Protein AF-A0A7X9AD67-F1 (afdb_monomer)

Sequence (319 aa):
MKKIFVLIIALLTLFIATSCELFMQEPAAGKVYAIFMALDYQVKKGDGSHGDSQKALHGTINDAKTQLIAFEKVATRAGLTFSGYSFLQIGNDDGINIEIGSTTVNSYPTLENLQAAITALRTITTDNDLILFTFSGHAIGGGIALKESMATKPIHDLIEAETLLDLFSNLKGRKLIILDACETGLAIPHSQESSSTLLENSISKWYAKYFSQTSEHDRSIYVMSSSAGTDSYEAEFNGKSYGVFTQALLKGLGWDFSQDKLGSAPAPAIQNDRLTTDGLLRYIKEHQAYPYKRSLTNTNPIQHPMVTGGARDMVIFTF

Radius of gyration: 21.63 Å; Cα contacts (8 Å, |Δi|>4): 654; chains: 1; bounding box: 43×41×88 Å

Nearest PDB structures (foldseek):
  5jft-assembly1_B  TM=6.347E-01  e=3.332E-07  Danio rerio
  8imx-assembly1_K  TM=5.748E-01  e=5.076E-07  Homo sapiens
  4hqr-assembly1_A  TM=5.961E-01  e=2.575E-06  Homo sapiens
  8imy-assembly1_K  TM=5.371E-01  e=2.113E-05  Homo sapiens
  3i4a-assembly1_A  TM=2.626E-01  e=7.099E-02  Homo sapiens

Foldseek 3Di:
DVVVVVVVVVVVVVCVVVVVVVPPPDPDAAAEEEEQEFEQLAEDDPPPPPDQPDDGHFARVVLSVLVQQLVCVLCVVLVHHYHYAYQYHDYLDLADFDDQPNDTAGSHFEPVSVLSNLVSQQVVDAQNYEYEYEYAAEADCLFGWGCHDSDDDSDTDGHQPVNVVVSNQSHHYAYEYEYQYAQNQQSNDDFLFWDWCVVPVDPVSLVCSVPDPDHPDDLRYKYKYQANHFGWDWDDDPNGIHTLLSVQLSQQSQQDSVVSHRDPDHRVLDDPQFRWPVSSLVSSQVDGPAHQDDDPPDPTGHTHMTMTGGNDIDGPGGD

Solvent-accessible surface area (backbone atoms only — not comparable to full-atom values): 17199 Å² total; per-residue (Å²): 108,73,70,58,52,53,51,52,50,53,52,48,51,49,52,54,66,54,38,65,76,70,62,64,74,76,75,71,80,41,44,37,41,34,40,27,29,16,36,19,65,40,72,77,94,79,79,77,73,91,62,68,88,64,77,64,47,75,12,21,57,50,36,30,57,50,50,51,56,48,51,45,53,51,37,45,70,41,74,34,56,68,50,77,44,69,19,44,33,60,54,87,55,75,43,50,81,43,75,41,86,93,38,81,33,51,24,31,48,25,65,68,34,51,51,49,47,51,56,33,44,47,76,75,51,43,74,48,19,41,36,39,38,37,41,22,43,57,35,60,94,13,15,41,54,34,40,66,52,94,87,61,70,84,60,58,40,67,46,42,40,61,61,55,49,59,62,55,66,76,40,54,26,35,34,42,36,37,38,44,21,24,24,34,38,66,37,49,77,80,44,75,58,27,39,46,69,77,86,53,76,44,71,68,59,44,51,55,38,65,70,54,88,72,75,89,66,74,90,41,63,31,41,38,20,31,1,25,83,32,56,52,56,71,46,78,56,91,92,41,39,22,33,37,52,53,52,19,46,39,41,22,64,20,41,32,76,91,74,75,41,71,46,92,61,80,29,71,19,48,54,94,55,28,34,28,56,59,36,38,53,50,38,23,71,75,59,32,86,45,47,62,65,88,46,101,89,47,86,68,70,53,31,33,62,43,50,39,35,41,74,51,78,50,75,76,45,56,98

pLDDT: mean 81.98, std 16.43, range [41.0, 98.5]

Secondary structure (DSSP, 8-state):
-HHHHHHHHHHHHHHHHHHHHHTPPPPPP--EEEEEEEE-----TTSS-----S---SSHHHHHHHHHHHHHHHHHHTT--EEEEEEEE-TT----EEEETTEEEE-S-BHHHHHHHHHHHHHH--TTPEEEEEEES-EETTEEEEES-SSS-S-EEEE-HHHHHHHHHTSSSEEEEEEESTTHHHHS---TT---TTT---HHHHHHHHT-----S-TTEEEEES-SSS---EEEETTEEEEHHHHHHHHHTTEETTTTEE-SSPPTT-BTTEEEHHHHHHHHHHHSSS-SS-BTTB-S-----EE--TTS--EEEE-

Structure (mmCIF, N/CA/C/O backbone):
data_AF-A0A7X9AD67-F1
#
_entry.id   AF-A0A7X9AD67-F1
#
loop_
_atom_site.group_PDB
_atom_site.id
_atom_site.type_symbol
_atom_site.label_atom_id
_atom_site.label_alt_id
_atom_site.label_comp_id
_atom_site.label_asym_id
_atom_site.label_entity_id
_atom_site.label_seq_id
_atom_site.pdbx_PDB_ins_code
_atom_site.Cartn_x
_atom_site.Cartn_y
_atom_site.Cartn_z
_atom_site.occupancy
_atom_site.B_iso_or_equiv
_atom_site.auth_seq_id
_atom_site.auth_comp_id
_atom_site.auth_asym_id
_atom_site.auth_atom_id
_atom_site.pdbx_PDB_model_num
ATOM 1 N N . MET A 1 1 ? -16.821 -6.441 58.966 1.00 61.81 1 MET A N 1
ATOM 2 C CA . MET A 1 1 ? -17.841 -5.979 57.993 1.00 61.81 1 MET A CA 1
ATOM 3 C C . MET A 1 1 ? -17.565 -4.570 57.460 1.00 61.81 1 MET A C 1
ATOM 5 O O . MET A 1 1 ? -17.276 -4.472 56.279 1.00 61.81 1 MET A O 1
ATOM 9 N N . LYS A 1 2 ? -17.520 -3.501 58.279 1.00 67.94 2 LYS A N 1
ATOM 10 C CA . LYS A 1 2 ? -17.247 -2.120 57.796 1.00 67.94 2 LYS A CA 1
ATOM 11 C C . LYS A 1 2 ? -15.952 -1.954 56.975 1.00 67.94 2 LYS A C 1
ATOM 13 O O . LYS A 1 2 ? -15.980 -1.315 55.936 1.00 67.94 2 LYS A O 1
ATOM 18 N N . LYS A 1 3 ? -14.838 -2.573 57.390 1.00 73.00 3 LYS A N 1
ATOM 19 C CA . LYS A 1 3 ? -13.551 -2.495 56.662 1.00 73.00 3 LYS A CA 1
ATOM 20 C C . LYS A 1 3 ? -13.577 -3.187 55.289 1.00 73.00 3 LYS A C 1
ATOM 22 O O . LYS A 1 3 ? -12.976 -2.689 54.350 1.00 73.00 3 LYS A O 1
ATOM 27 N N . ILE A 1 4 ? -14.308 -4.298 55.176 1.00 84.56 4 ILE A N 1
ATOM 28 C CA . ILE A 1 4 ? -14.483 -5.035 53.911 1.00 84.56 4 ILE A CA 1
ATOM 29 C C . ILE A 1 4 ? -15.365 -4.224 52.959 1.00 84.56 4 ILE A C 1
ATOM 31 O O . ILE A 1 4 ? -15.059 -4.113 51.782 1.00 84.56 4 ILE A O 1
ATOM 35 N N . PHE A 1 5 ? -16.412 -3.588 53.485 1.00 85.88 5 PHE A N 1
ATOM 36 C CA . PHE A 1 5 ? -17.293 -2.726 52.701 1.00 85.88 5 PHE A CA 1
ATOM 37 C C . PHE A 1 5 ? -16.557 -1.502 52.130 1.00 85.88 5 PHE A C 1
ATOM 39 O O . PHE A 1 5 ? -16.717 -1.182 50.958 1.00 85.88 5 PHE A O 1
ATOM 46 N N . VAL A 1 6 ? -15.681 -0.870 52.921 1.00 87.00 6 VAL A N 1
ATOM 47 C CA . VAL A 1 6 ? -14.826 0.239 52.454 1.00 87.00 6 VAL A CA 1
ATOM 48 C C . VAL A 1 6 ? -13.835 -0.222 51.380 1.00 87.00 6 VAL A C 1
ATOM 50 O O . VAL A 1 6 ? -13.642 0.486 50.398 1.00 87.00 6 VAL A O 1
ATOM 53 N N . LEU A 1 7 ? -13.248 -1.415 51.527 1.00 89.25 7 LEU A N 1
ATOM 54 C CA . LEU A 1 7 ? -12.339 -1.983 50.526 1.00 89.25 7 LEU A CA 1
ATOM 55 C C . LEU A 1 7 ? -13.057 -2.271 49.199 1.00 89.25 7 LEU A C 1
ATOM 57 O O . LEU A 1 7 ? -12.529 -1.950 48.141 1.00 89.25 7 LEU A O 1
ATOM 61 N N . ILE A 1 8 ? -14.268 -2.834 49.258 1.00 90.94 8 ILE A N 1
ATOM 62 C CA . ILE A 1 8 ? -15.090 -3.103 48.070 1.00 90.94 8 ILE A CA 1
ATOM 63 C C . ILE A 1 8 ? -15.445 -1.795 47.365 1.00 90.94 8 ILE A C 1
ATOM 65 O O . ILE A 1 8 ? -15.303 -1.712 46.151 1.00 90.94 8 ILE A O 1
ATOM 69 N N . ILE A 1 9 ? -15.843 -0.762 48.113 1.00 89.06 9 ILE A N 1
ATOM 70 C CA . ILE A 1 9 ? -16.144 0.555 47.540 1.00 89.06 9 ILE A CA 1
ATOM 71 C C . ILE A 1 9 ? -14.902 1.159 46.882 1.00 89.06 9 ILE A C 1
ATOM 73 O O . ILE A 1 9 ? -15.018 1.640 45.764 1.00 89.06 9 ILE A O 1
ATOM 77 N N . ALA A 1 10 ? -13.730 1.087 47.524 1.00 89.19 10 ALA A N 1
ATOM 78 C CA . ALA A 1 10 ? -12.475 1.601 46.971 1.00 89.19 10 ALA A CA 1
ATOM 79 C C . ALA A 1 10 ? -12.042 0.870 45.687 1.00 89.19 10 ALA A C 1
ATOM 81 O O . ALA A 1 10 ? -11.560 1.500 44.750 1.00 89.19 10 ALA A O 1
ATOM 82 N N . LEU A 1 11 ? -12.239 -0.450 45.623 1.00 88.06 11 LEU A N 1
ATOM 83 C CA . LEU A 1 11 ? -12.015 -1.240 44.410 1.00 88.06 11 LEU A CA 1
ATOM 84 C C . LEU A 1 11 ? -13.004 -0.865 43.306 1.00 88.06 11 LEU A C 1
ATOM 86 O O . LEU A 1 11 ? -12.597 -0.729 42.157 1.00 88.06 11 LEU A O 1
ATOM 90 N N . LEU A 1 12 ? -14.279 -0.657 43.645 1.00 83.62 12 LEU A N 1
ATOM 91 C CA . LEU A 1 12 ? -15.302 -0.268 42.676 1.00 83.62 12 LEU A CA 1
ATOM 92 C C . LEU A 1 12 ? -15.025 1.122 42.097 1.00 83.62 12 LEU A C 1
ATOM 94 O O . LEU A 1 12 ? -15.115 1.299 40.889 1.00 83.62 12 LEU A O 1
ATOM 98 N N . THR A 1 13 ? -14.652 2.102 42.926 1.00 79.56 13 THR A N 1
ATOM 99 C CA . THR A 1 13 ? -14.269 3.435 42.441 1.00 79.56 13 THR A CA 1
ATOM 100 C C . THR A 1 13 ? -12.979 3.407 41.643 1.00 79.56 13 THR A C 1
ATOM 102 O O . THR A 1 13 ? -12.894 4.143 40.669 1.00 79.56 13 THR A O 1
ATOM 105 N N . LEU A 1 14 ? -12.008 2.554 41.987 1.00 80.69 14 LEU A N 1
ATOM 106 C CA . LEU A 1 14 ? -10.815 2.360 41.162 1.00 80.69 14 LEU A CA 1
ATOM 107 C C . LEU A 1 14 ? -11.185 1.783 39.788 1.00 80.69 14 LEU A C 1
ATOM 109 O O . LEU A 1 14 ? -10.734 2.316 38.784 1.00 80.69 14 LEU A O 1
ATOM 113 N N . PHE A 1 15 ? -12.053 0.767 39.738 1.00 76.00 15 PHE A N 1
ATOM 114 C CA . PHE A 1 15 ? -12.561 0.195 38.486 1.00 76.00 15 PHE A CA 1
ATOM 115 C C . PHE A 1 15 ? -13.361 1.205 37.661 1.00 76.00 15 PHE A C 1
ATOM 117 O O . PHE A 1 15 ? -13.209 1.255 36.448 1.00 76.00 15 PHE A O 1
ATOM 124 N N . ILE A 1 16 ? -14.194 2.031 38.298 1.00 70.75 16 ILE A N 1
ATOM 125 C CA . ILE A 1 16 ? -14.971 3.065 37.604 1.00 70.75 16 ILE A CA 1
ATOM 126 C C . ILE A 1 16 ? -14.048 4.193 37.113 1.00 70.75 16 ILE A C 1
ATOM 128 O O . ILE A 1 16 ? -14.192 4.659 35.987 1.00 70.75 16 ILE A O 1
ATOM 132 N N . ALA A 1 17 ? -13.054 4.601 37.903 1.00 66.88 17 ALA A N 1
ATOM 133 C CA . ALA A 1 17 ? -12.110 5.645 37.513 1.00 66.88 17 ALA A CA 1
ATOM 134 C C . ALA A 1 17 ? -11.163 5.195 36.387 1.00 66.88 17 ALA A C 1
ATOM 136 O O . ALA A 1 17 ? -10.847 5.998 35.515 1.00 66.88 17 ALA A O 1
ATOM 137 N N . THR A 1 18 ? -10.758 3.919 36.351 1.00 62.75 18 THR A N 1
ATOM 138 C CA . THR A 1 18 ? -10.006 3.347 35.219 1.00 62.75 18 THR A CA 1
ATOM 139 C C . THR A 1 18 ? -10.902 3.004 34.028 1.00 62.75 18 THR A C 1
ATOM 141 O O . THR A 1 18 ? -10.410 2.913 32.906 1.00 62.75 18 THR A O 1
ATOM 144 N N . SER A 1 19 ? -12.216 2.860 34.230 1.00 56.62 19 SER A N 1
ATOM 145 C CA . SER A 1 19 ? -13.155 2.551 33.146 1.00 56.62 19 SER A CA 1
ATOM 146 C C . SER A 1 19 ? -13.377 3.707 32.166 1.00 56.62 19 SER A C 1
ATOM 148 O O . SER A 1 19 ? -13.616 3.453 30.990 1.00 56.62 19 SER A O 1
ATOM 150 N N . CYS A 1 20 ? -13.236 4.968 32.592 1.00 48.09 20 CYS A N 1
ATOM 151 C CA . CYS A 1 20 ? -13.441 6.120 31.704 1.00 48.09 20 CYS A CA 1
ATOM 152 C C . CYS A 1 20 ? -12.393 6.228 30.580 1.00 48.09 20 CYS A C 1
ATOM 154 O O . CYS A 1 20 ? -12.728 6.705 29.501 1.00 48.09 20 CYS A O 1
ATOM 156 N N . GLU A 1 21 ? -11.161 5.749 30.784 1.00 48.56 21 GLU A N 1
ATOM 157 C CA . GLU A 1 21 ? -10.175 5.616 29.693 1.00 48.56 21 GLU A CA 1
ATOM 158 C C . GLU A 1 21 ? -10.341 4.313 28.894 1.00 48.56 21 GLU A C 1
ATOM 160 O O . GLU A 1 21 ? -9.862 4.207 27.767 1.00 48.56 21 GLU A O 1
ATOM 165 N N . LEU A 1 22 ? -11.050 3.325 29.453 1.00 49.12 22 LEU A N 1
ATOM 166 C CA . LEU A 1 22 ? -11.274 2.014 28.838 1.00 49.12 22 LEU A CA 1
ATOM 167 C C . LEU A 1 22 ? -12.460 1.987 27.859 1.00 49.12 22 LEU A C 1
ATOM 169 O O . LEU A 1 22 ? -12.548 1.073 27.043 1.00 49.12 22 LEU A O 1
ATOM 173 N N . PHE A 1 23 ? -13.357 2.973 27.935 1.00 46.75 23 PHE A N 1
ATOM 174 C CA . PHE A 1 23 ? -14.549 3.096 27.090 1.00 46.75 23 PHE A CA 1
ATOM 175 C C . PHE A 1 23 ? -14.523 4.359 26.222 1.00 46.75 23 PHE A C 1
ATOM 177 O O . PHE A 1 23 ? -15.558 4.997 26.020 1.00 46.75 23 PHE A O 1
ATOM 184 N N . MET A 1 24 ? -13.357 4.740 25.687 1.00 50.00 24 MET A N 1
ATOM 185 C CA . MET A 1 24 ? -13.370 5.671 24.559 1.00 50.00 24 MET A CA 1
ATOM 186 C C . MET A 1 24 ? -14.115 5.002 23.406 1.00 50.00 24 MET A C 1
ATOM 188 O O . MET A 1 24 ? -13.715 3.943 22.922 1.00 50.00 24 MET A O 1
ATOM 192 N N . GLN A 1 25 ? -15.236 5.606 23.017 1.00 45.97 25 GLN A N 1
ATOM 193 C CA . GLN A 1 25 ? -16.012 5.176 21.867 1.00 45.97 25 GLN A CA 1
ATOM 194 C C . GLN A 1 25 ? -15.084 5.182 20.651 1.00 45.97 25 GLN A C 1
ATOM 196 O O . GLN A 1 25 ? -14.406 6.183 20.405 1.00 45.97 25 GLN A O 1
ATOM 201 N N . GLU A 1 26 ? -15.008 4.056 19.935 1.00 57.03 26 GLU A N 1
ATOM 202 C CA . GLU A 1 26 ? -14.202 4.001 18.719 1.00 57.03 26 GLU A CA 1
ATOM 203 C C . GLU A 1 26 ? -14.673 5.116 17.775 1.00 57.03 26 GLU A C 1
ATOM 205 O O . GLU A 1 26 ? -15.884 5.253 17.556 1.00 57.03 26 GLU A O 1
ATOM 210 N N . PRO A 1 27 ? -13.758 5.955 17.259 1.00 58.94 27 PRO A N 1
ATOM 211 C CA . PRO A 1 27 ? -14.138 6.990 16.314 1.00 58.94 27 PRO A CA 1
ATOM 212 C C . PRO A 1 27 ? -14.839 6.344 15.117 1.00 58.94 27 PRO A C 1
ATOM 214 O O . PRO A 1 27 ? -14.423 5.288 14.638 1.00 58.94 27 PRO A O 1
ATOM 217 N N . ALA A 1 28 ? -15.921 6.970 14.651 1.00 66.12 28 ALA A N 1
ATOM 218 C CA . ALA A 1 28 ? -16.691 6.461 13.525 1.00 66.12 28 ALA A CA 1
ATOM 219 C C . ALA A 1 28 ? -15.780 6.306 12.300 1.00 66.12 28 ALA A C 1
ATOM 221 O O . ALA A 1 28 ? -15.125 7.266 11.890 1.00 66.12 28 ALA A O 1
ATOM 222 N N . ALA A 1 29 ? -15.739 5.105 11.723 1.00 79.88 29 ALA A N 1
ATOM 223 C CA . ALA A 1 29 ? -14.925 4.839 10.549 1.00 79.88 29 ALA A CA 1
ATOM 224 C C . ALA A 1 29 ? -15.456 5.636 9.346 1.00 79.88 29 ALA A C 1
ATOM 226 O O . ALA A 1 29 ? -16.632 5.537 8.990 1.00 79.88 29 ALA A O 1
ATOM 227 N N . GLY A 1 30 ? -14.589 6.456 8.749 1.00 91.31 30 GLY A N 1
ATOM 228 C CA . GLY A 1 30 ? -14.874 7.180 7.516 1.00 91.31 30 GLY A CA 1
ATOM 229 C C . GLY A 1 30 ? -14.771 6.289 6.275 1.00 91.31 30 GLY A C 1
ATOM 230 O O . GLY A 1 30 ? -14.933 5.070 6.319 1.00 91.31 30 GLY A O 1
ATOM 231 N N . LYS A 1 31 ? -14.496 6.911 5.133 1.00 96.81 31 LYS A N 1
ATOM 232 C CA . LYS A 1 31 ? -14.240 6.236 3.858 1.00 96.81 31 LYS A CA 1
ATOM 233 C C . LYS A 1 31 ? -12.774 5.828 3.747 1.00 96.81 31 LYS A C 1
ATOM 235 O O . LYS A 1 31 ? -11.906 6.353 4.441 1.00 96.81 31 LYS A O 1
ATOM 240 N N . VAL A 1 32 ? -12.500 4.919 2.821 1.00 97.94 32 VAL A N 1
ATOM 241 C CA . VAL A 1 32 ? -11.142 4.536 2.438 1.00 97.94 32 VAL A CA 1
ATOM 242 C C . VAL A 1 32 ? -10.826 5.133 1.074 1.00 97.94 32 VAL A C 1
ATOM 244 O O . VAL A 1 32 ? -11.560 4.905 0.111 1.00 97.94 32 VAL A O 1
ATOM 247 N N . TYR A 1 33 ? -9.722 5.862 0.981 1.00 98.38 33 TYR A N 1
ATOM 248 C CA . TYR A 1 33 ? -9.151 6.331 -0.278 1.00 98.38 33 TYR A CA 1
ATOM 249 C C . TYR A 1 33 ? -7.778 5.705 -0.449 1.00 98.38 33 TYR A C 1
ATOM 251 O O . TYR A 1 33 ? -6.995 5.698 0.496 1.00 98.38 33 TYR A O 1
ATOM 259 N N . ALA A 1 34 ? -7.478 5.171 -1.626 1.00 98.31 34 ALA A N 1
ATOM 260 C CA . ALA A 1 34 ? -6.253 4.420 -1.830 1.00 98.31 34 ALA A CA 1
ATOM 261 C C . ALA A 1 34 ? -5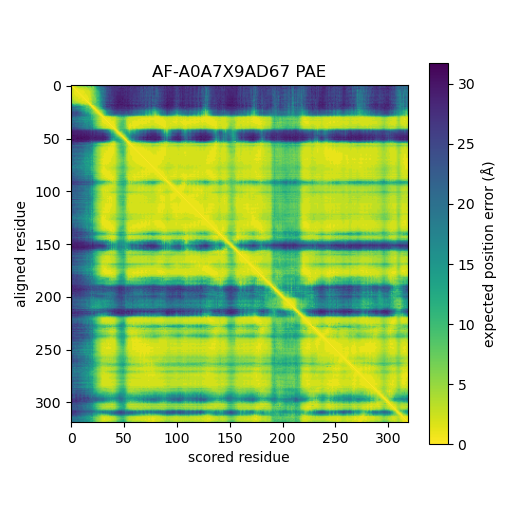.565 4.769 -3.151 1.00 98.31 34 ALA A C 1
ATOM 263 O O . ALA A 1 34 ? -6.216 4.822 -4.189 1.00 98.31 34 ALA A O 1
ATOM 264 N N . ILE A 1 35 ? -4.249 4.962 -3.120 1.00 98.50 35 ILE A N 1
ATOM 265 C CA . ILE A 1 35 ? -3.395 5.103 -4.303 1.00 98.50 35 ILE A CA 1
ATOM 266 C C . ILE A 1 35 ? -2.459 3.892 -4.346 1.00 98.50 35 ILE A C 1
ATOM 268 O O . ILE A 1 35 ? -1.680 3.684 -3.421 1.00 98.50 35 ILE A O 1
ATOM 272 N N . PHE A 1 36 ? -2.530 3.104 -5.416 1.00 98.44 36 PHE A N 1
ATOM 273 C CA . PHE A 1 36 ? -1.652 1.957 -5.659 1.00 98.44 36 PHE A CA 1
ATOM 274 C C . PHE A 1 36 ? -0.705 2.299 -6.798 1.00 98.44 36 PHE A C 1
ATOM 276 O O . PHE A 1 36 ? -1.124 2.349 -7.957 1.00 98.44 36 PHE A O 1
ATOM 283 N N . MET A 1 37 ? 0.554 2.555 -6.468 1.00 97.25 37 MET A N 1
ATOM 284 C CA . MET A 1 37 ? 1.580 2.973 -7.410 1.00 97.25 37 MET A CA 1
ATOM 285 C C . MET A 1 37 ? 2.548 1.829 -7.706 1.00 97.25 37 MET A C 1
ATOM 287 O O . MET A 1 37 ? 3.079 1.207 -6.787 1.00 97.25 37 MET A O 1
ATOM 291 N N . ALA A 1 38 ? 2.803 1.554 -8.984 1.00 95.75 38 ALA A N 1
ATOM 292 C CA . ALA A 1 38 ? 3.794 0.559 -9.378 1.00 95.75 38 ALA A CA 1
ATOM 293 C C . ALA A 1 38 ? 4.432 0.852 -10.735 1.00 95.75 38 ALA A C 1
ATOM 295 O O . ALA A 1 38 ? 3.792 1.383 -11.644 1.00 95.75 38 ALA A O 1
ATOM 296 N N . LEU A 1 39 ? 5.697 0.463 -10.866 1.00 92.88 39 LEU A N 1
ATOM 297 C CA . LEU A 1 39 ? 6.499 0.657 -12.070 1.00 92.88 39 LEU A CA 1
ATOM 298 C C . LEU A 1 39 ? 7.175 -0.662 -12.455 1.00 92.88 39 LEU A C 1
ATOM 300 O O . LEU A 1 39 ? 7.772 -1.320 -11.602 1.00 92.88 39 LEU A O 1
ATOM 304 N N . ASP A 1 40 ? 7.080 -1.067 -13.724 1.00 90.56 40 ASP A N 1
ATOM 305 C CA . ASP A 1 40 ? 7.787 -2.248 -14.249 1.00 90.56 40 ASP A CA 1
ATOM 306 C C . ASP A 1 40 ? 9.164 -1.915 -14.843 1.00 90.56 40 ASP A C 1
ATOM 308 O O . ASP A 1 40 ? 9.963 -2.816 -15.103 1.00 90.56 40 ASP A O 1
ATOM 312 N N . TYR A 1 41 ? 9.456 -0.626 -15.040 1.00 85.69 41 TYR A N 1
ATOM 313 C CA . TYR A 1 41 ? 10.706 -0.107 -15.595 1.00 85.69 41 TYR A CA 1
ATOM 314 C C . TYR A 1 41 ? 11.057 -0.692 -16.975 1.00 85.69 41 TYR A C 1
ATOM 316 O O . TYR A 1 41 ? 12.218 -0.708 -17.372 1.00 85.69 41 TYR A O 1
ATOM 324 N N . GLN A 1 42 ? 10.075 -1.188 -17.733 1.00 81.44 42 GLN A N 1
ATOM 325 C CA . GLN A 1 42 ? 10.316 -1.731 -19.068 1.00 81.44 42 GLN A CA 1
ATOM 326 C C . GLN A 1 42 ? 10.407 -0.610 -20.111 1.00 81.44 42 GLN A C 1
ATOM 328 O O . GLN A 1 42 ? 9.411 0.029 -20.443 1.00 81.44 42 GLN A O 1
ATOM 333 N N . VAL A 1 43 ? 11.590 -0.418 -20.702 1.00 66.75 43 VAL A N 1
ATOM 334 C CA . VAL A 1 43 ? 11.806 0.506 -21.832 1.00 66.75 43 VAL A CA 1
ATOM 335 C C . VAL A 1 43 ? 11.852 -0.260 -23.169 1.00 66.75 43 VAL A C 1
ATOM 337 O O . VAL A 1 43 ? 12.217 -1.439 -23.230 1.00 66.75 43 VAL A O 1
ATOM 340 N N . LYS A 1 44 ? 11.459 0.383 -24.282 1.00 53.34 44 LYS A N 1
ATOM 341 C CA . LYS A 1 44 ? 11.566 -0.187 -25.644 1.00 53.34 44 LYS A CA 1
ATOM 342 C C . LYS A 1 44 ? 13.002 -0.628 -25.967 1.00 53.34 44 LYS A C 1
ATOM 344 O O . LYS A 1 44 ? 13.918 0.186 -26.011 1.00 53.34 44 LYS A O 1
ATOM 349 N N . LYS A 1 45 ? 13.178 -1.891 -26.379 1.00 47.09 45 LYS A N 1
ATOM 350 C CA . LYS A 1 45 ? 14.366 -2.301 -27.151 1.00 47.09 45 LYS A CA 1
ATOM 351 C C . LYS A 1 45 ? 14.405 -1.506 -28.463 1.00 47.09 45 LYS A C 1
ATOM 353 O O . LYS A 1 45 ? 13.576 -1.748 -29.336 1.00 47.09 45 LYS A O 1
ATOM 358 N N . GLY A 1 46 ? 15.371 -0.597 -28.613 1.00 48.44 46 GLY A N 1
ATOM 359 C CA . GLY A 1 46 ? 15.675 0.063 -29.892 1.00 48.44 46 GLY A CA 1
ATOM 360 C C . GLY A 1 46 ? 15.608 1.592 -29.918 1.00 48.44 46 GLY A C 1
ATOM 361 O O . GLY A 1 46 ? 15.754 2.160 -30.994 1.00 48.44 46 GLY A O 1
ATOM 362 N N . ASP A 1 47 ? 15.434 2.272 -28.785 1.00 48.62 47 ASP A N 1
ATOM 363 C CA . ASP A 1 47 ? 15.481 3.744 -28.714 1.00 48.62 47 ASP A CA 1
ATOM 364 C C . ASP A 1 47 ? 16.917 4.319 -28.633 1.00 48.62 47 ASP A C 1
ATOM 366 O O . ASP A 1 47 ? 17.105 5.526 -28.506 1.00 48.62 47 ASP A O 1
ATOM 370 N N . GLY A 1 48 ? 17.945 3.466 -28.723 1.00 45.22 48 GLY A N 1
ATOM 371 C CA . GLY A 1 48 ? 19.349 3.873 -28.607 1.00 45.22 48 GLY A CA 1
ATOM 372 C C . 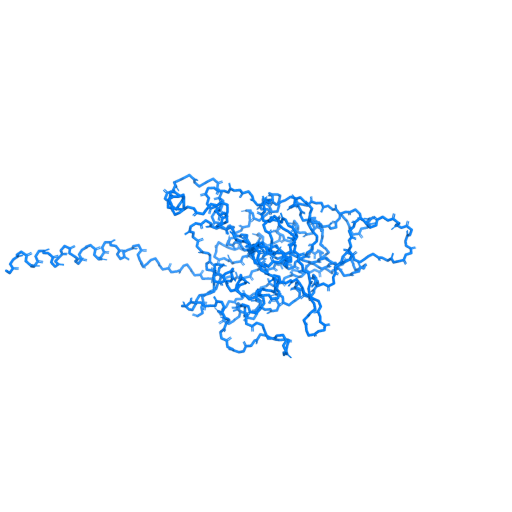GLY A 1 48 ? 19.760 4.296 -27.191 1.00 45.22 48 GLY A C 1
ATOM 373 O O . GLY A 1 48 ? 20.916 4.672 -26.987 1.00 45.22 48 GLY A O 1
ATOM 374 N N . SER A 1 49 ? 18.864 4.189 -26.205 1.00 46.22 49 SER A N 1
ATOM 375 C CA . SER A 1 49 ? 19.141 4.414 -24.789 1.00 46.22 49 SER A CA 1
ATOM 376 C C . SER A 1 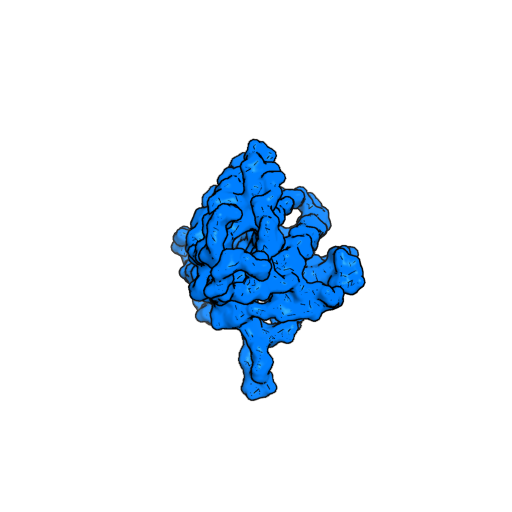49 ? 19.862 3.192 -24.219 1.00 46.22 49 SER A C 1
ATOM 378 O O . SER A 1 49 ? 19.309 2.376 -23.488 1.00 46.22 49 SER A O 1
ATOM 380 N N . HIS A 1 50 ? 21.139 3.030 -24.567 1.00 41.00 50 HIS A N 1
ATOM 381 C CA . HIS A 1 50 ? 22.046 2.105 -23.884 1.00 41.00 50 HIS A CA 1
ATOM 382 C C . HIS A 1 50 ? 22.410 2.641 -22.493 1.00 41.00 50 HIS A C 1
ATOM 384 O O . HIS A 1 50 ? 23.547 3.037 -22.245 1.00 41.00 50 HIS A O 1
ATOM 390 N N . GLY A 1 51 ? 21.430 2.675 -21.591 1.00 42.94 51 GLY A N 1
ATOM 391 C CA . GLY A 1 51 ? 21.625 3.178 -20.239 1.00 42.94 51 GLY A CA 1
ATOM 392 C C . GLY A 1 51 ? 20.407 3.046 -19.332 1.00 42.94 51 GLY A C 1
ATOM 393 O O . GLY A 1 51 ? 20.116 3.993 -18.615 1.00 42.94 51 GLY A O 1
ATOM 394 N N . ASP A 1 52 ? 19.703 1.910 -19.343 1.00 46.00 52 ASP A N 1
ATOM 395 C CA . ASP A 1 52 ? 18.870 1.557 -18.186 1.00 46.00 52 ASP A CA 1
ATOM 396 C C . ASP A 1 52 ? 19.818 1.151 -17.055 1.00 46.00 52 ASP A C 1
ATOM 398 O O . ASP A 1 52 ? 20.420 0.075 -17.072 1.00 46.00 52 ASP A O 1
ATOM 402 N N . SER A 1 53 ? 20.018 2.040 -16.085 1.00 52.19 53 SER A N 1
ATOM 403 C CA . SER A 1 53 ? 20.742 1.705 -14.857 1.00 52.19 53 SER A CA 1
ATOM 404 C C . SER A 1 53 ? 19.904 0.826 -13.918 1.00 52.19 53 SER A C 1
ATOM 406 O O . SER A 1 53 ? 20.464 0.211 -13.010 1.00 52.19 53 SER A O 1
ATOM 408 N N . GLN A 1 54 ? 18.589 0.713 -14.150 1.00 62.69 54 GLN A N 1
ATOM 409 C CA . GLN A 1 54 ? 17.664 -0.097 -13.356 1.00 62.69 54 GLN A CA 1
ATOM 410 C C . GLN A 1 54 ? 17.100 -1.267 -14.174 1.00 62.69 54 GLN A C 1
ATOM 412 O O . GLN A 1 54 ? 16.761 -1.133 -15.345 1.00 62.69 54 GLN A O 1
ATOM 417 N N . LYS A 1 55 ? 17.034 -2.452 -13.559 1.00 76.88 55 LYS A N 1
ATOM 418 C CA . LYS A 1 55 ? 16.511 -3.668 -14.203 1.00 76.88 55 LYS A CA 1
ATOM 419 C C . LYS A 1 55 ? 14.986 -3.615 -14.264 1.00 76.88 55 LYS A C 1
ATOM 421 O O . LYS A 1 55 ? 14.370 -3.197 -13.295 1.00 76.88 55 LYS A O 1
ATOM 426 N N . ALA A 1 56 ? 14.377 -4.120 -15.333 1.00 85.44 56 ALA A N 1
ATOM 427 C CA . ALA A 1 56 ? 12.929 -4.317 -15.357 1.00 85.44 56 ALA A CA 1
ATOM 428 C C . ALA A 1 56 ? 12.462 -5.182 -14.169 1.00 85.44 56 ALA A C 1
ATOM 430 O O . ALA A 1 56 ? 13.149 -6.130 -13.779 1.00 85.44 56 ALA A O 1
ATOM 431 N N . LEU A 1 57 ? 11.294 -4.848 -13.629 1.00 88.75 57 LEU A N 1
ATOM 432 C CA . LEU A 1 57 ? 10.606 -5.599 -12.585 1.00 88.75 57 LEU A CA 1
ATOM 433 C C . LEU A 1 57 ? 9.369 -6.271 -13.174 1.00 88.75 57 LEU A C 1
ATOM 435 O O . LEU A 1 57 ? 8.722 -5.743 -14.081 1.00 88.75 57 LEU A O 1
ATOM 439 N N . HIS A 1 58 ? 9.054 -7.468 -12.692 1.00 89.94 58 HIS A N 1
ATOM 440 C CA . HIS A 1 58 ? 8.002 -8.293 -13.287 1.00 89.94 58 HIS A CA 1
ATOM 441 C C . HIS A 1 58 ? 6.806 -8.492 -12.353 1.00 89.94 58 HIS A C 1
ATOM 443 O O . HIS A 1 58 ? 5.735 -8.887 -12.820 1.00 89.94 58 HIS A O 1
ATOM 449 N N . GLY A 1 59 ? 6.975 -8.245 -11.052 1.00 93.12 59 GLY A N 1
ATOM 450 C CA . GLY A 1 59 ? 5.952 -8.435 -10.028 1.00 93.12 59 GLY A CA 1
ATOM 451 C C . GLY A 1 59 ? 5.208 -7.166 -9.626 1.00 93.12 59 GLY A C 1
ATOM 452 O O . GLY A 1 59 ? 4.024 -7.245 -9.304 1.00 93.12 59 GLY A O 1
ATOM 453 N N . THR A 1 60 ? 5.836 -5.997 -9.738 1.00 95.00 60 THR A N 1
ATOM 454 C CA . THR A 1 60 ? 5.298 -4.715 -9.239 1.00 95.00 60 THR A CA 1
ATOM 455 C C . THR A 1 60 ? 3.879 -4.386 -9.716 1.00 95.00 60 THR A C 1
ATOM 457 O O . THR A 1 60 ? 3.016 -3.974 -8.939 1.00 95.00 60 THR A O 1
ATOM 460 N N . ILE A 1 61 ? 3.582 -4.612 -10.996 1.00 95.88 61 ILE A N 1
ATOM 461 C CA . ILE A 1 61 ? 2.252 -4.342 -11.561 1.00 95.88 61 ILE A CA 1
ATOM 462 C C . ILE A 1 61 ? 1.206 -5.320 -11.018 1.00 95.88 61 ILE A C 1
ATOM 464 O O . ILE A 1 61 ? 0.060 -4.930 -10.772 1.00 95.88 61 ILE A O 1
ATOM 468 N N . ASN A 1 62 ? 1.584 -6.585 -10.814 1.00 96.56 62 ASN A N 1
ATOM 469 C CA . ASN A 1 62 ? 0.699 -7.572 -10.201 1.00 96.56 62 ASN A CA 1
ATOM 470 C C . ASN A 1 62 ? 0.458 -7.245 -8.728 1.00 96.56 62 ASN A C 1
ATOM 472 O O . ASN A 1 62 ? -0.681 -7.383 -8.274 1.00 96.56 62 ASN A O 1
ATOM 476 N N . ASP A 1 63 ? 1.482 -6.770 -8.015 1.00 97.62 63 ASP A N 1
ATOM 477 C CA . ASP A 1 63 ? 1.377 -6.305 -6.633 1.00 97.62 63 ASP A CA 1
ATOM 478 C C . ASP A 1 63 ? 0.299 -5.226 -6.517 1.00 97.62 63 ASP A C 1
ATOM 480 O O . ASP A 1 63 ? -0.708 -5.441 -5.845 1.00 97.62 63 ASP A O 1
ATOM 484 N N . ALA A 1 64 ? 0.443 -4.107 -7.236 1.00 97.75 64 ALA A N 1
ATOM 485 C CA . ALA A 1 64 ? -0.492 -2.984 -7.150 1.00 97.75 64 ALA A CA 1
ATOM 486 C C . ALA A 1 64 ? -1.929 -3.371 -7.534 1.00 97.75 64 ALA A C 1
ATOM 488 O O . ALA A 1 64 ? -2.874 -3.048 -6.812 1.00 97.75 64 ALA A O 1
ATOM 489 N N . LYS A 1 65 ? -2.111 -4.110 -8.639 1.00 97.31 65 LYS A N 1
ATOM 490 C CA . LYS A 1 65 ? -3.445 -4.552 -9.084 1.00 97.31 65 LYS A CA 1
ATOM 491 C C . LYS A 1 65 ? -4.112 -5.472 -8.066 1.00 97.31 65 LYS A C 1
ATOM 493 O O . LYS A 1 65 ? -5.298 -5.321 -7.778 1.00 97.31 65 LYS A O 1
ATOM 498 N N . THR A 1 66 ? -3.360 -6.422 -7.518 1.00 97.88 66 THR A N 1
ATOM 499 C CA . THR A 1 66 ? -3.913 -7.415 -6.589 1.00 97.88 66 THR A CA 1
ATOM 500 C C . THR A 1 66 ? -4.160 -6.800 -5.215 1.00 97.88 66 THR A C 1
ATOM 502 O O . THR A 1 66 ? -5.197 -7.067 -4.610 1.00 97.88 66 THR A O 1
ATOM 505 N N . GLN A 1 67 ? -3.264 -5.928 -4.742 1.00 98.19 67 GLN A N 1
ATOM 506 C CA . GLN A 1 67 ? -3.460 -5.171 -3.507 1.00 98.19 67 GLN A CA 1
ATOM 507 C C . GLN A 1 67 ? -4.713 -4.291 -3.591 1.00 98.19 67 GLN A C 1
ATOM 509 O O . GLN A 1 67 ? -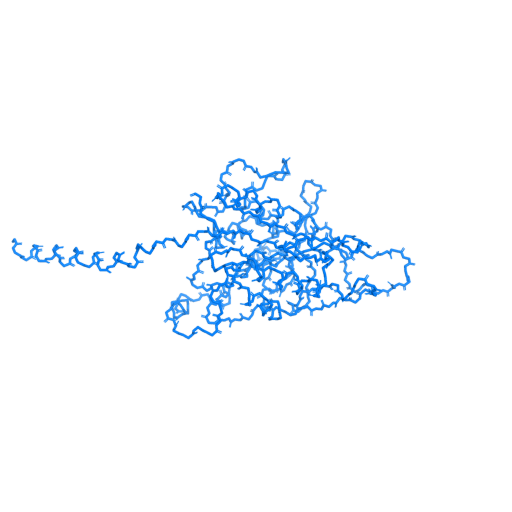5.504 -4.315 -2.651 1.00 98.19 67 GLN A O 1
ATOM 514 N N . LEU A 1 68 ? -4.948 -3.589 -4.709 1.00 98.25 68 LEU A N 1
ATOM 515 C CA . LEU A 1 68 ? -6.157 -2.779 -4.897 1.00 98.25 68 LEU A CA 1
ATOM 516 C C . LEU A 1 68 ? -7.421 -3.605 -4.682 1.00 98.25 68 LEU A C 1
ATOM 518 O O . LEU A 1 68 ? -8.256 -3.250 -3.851 1.00 98.25 68 LEU A O 1
ATOM 522 N N . ILE A 1 69 ? -7.526 -4.738 -5.378 1.00 98.00 69 ILE A N 1
ATOM 523 C CA . ILE A 1 69 ? -8.691 -5.622 -5.276 1.00 98.00 69 ILE A CA 1
ATOM 524 C C . ILE A 1 69 ? -8.810 -6.182 -3.853 1.00 98.00 69 ILE A C 1
ATOM 526 O O . ILE A 1 69 ? -9.903 -6.212 -3.286 1.00 98.00 69 ILE A O 1
ATOM 530 N N . ALA A 1 70 ? -7.706 -6.632 -3.253 1.00 98.00 70 ALA A N 1
ATOM 531 C CA . ALA A 1 70 ? -7.718 -7.200 -1.911 1.00 98.00 70 ALA A CA 1
ATOM 532 C C . ALA A 1 70 ? -8.199 -6.174 -0.873 1.00 98.00 70 ALA A C 1
ATOM 534 O O . ALA A 1 70 ? -9.135 -6.461 -0.128 1.00 98.00 70 ALA A O 1
ATOM 535 N N . PHE A 1 71 ? -7.625 -4.970 -0.855 1.00 98.12 71 PHE A N 1
ATOM 536 C CA . PHE A 1 71 ? -8.018 -3.918 0.082 1.00 98.12 71 PHE A CA 1
ATOM 537 C C . PHE A 1 71 ? -9.445 -3.426 -0.149 1.00 98.12 71 PHE A C 1
ATOM 539 O O . PHE A 1 71 ? -10.168 -3.252 0.828 1.00 98.12 71 PHE A O 1
ATOM 546 N N . GLU A 1 72 ? -9.889 -3.276 -1.400 1.00 97.81 72 GLU A N 1
ATOM 547 C CA . GLU A 1 72 ? -11.281 -2.936 -1.714 1.00 97.81 72 GLU A CA 1
ATOM 548 C C . GLU A 1 72 ? -12.245 -3.965 -1.109 1.00 97.81 72 GLU A C 1
ATOM 550 O O . GLU A 1 72 ? -13.215 -3.619 -0.428 1.00 97.81 72 GLU A O 1
ATOM 555 N N . LYS A 1 73 ? -11.968 -5.257 -1.321 1.00 97.00 73 LYS A N 1
ATOM 556 C CA . LYS A 1 73 ? -12.816 -6.344 -0.822 1.00 97.00 73 LYS A CA 1
ATOM 557 C C . LYS A 1 73 ? -12.784 -6.449 0.700 1.00 97.00 73 LYS A C 1
ATOM 559 O O . LYS A 1 73 ? -13.830 -6.701 1.295 1.00 97.00 73 LYS A O 1
ATOM 564 N N . VAL A 1 74 ? -11.629 -6.248 1.334 1.00 96.62 74 VAL A N 1
ATOM 565 C CA . VAL A 1 74 ? -11.512 -6.241 2.799 1.00 96.62 74 VAL A CA 1
ATOM 566 C C . VAL A 1 74 ? -12.249 -5.034 3.396 1.00 96.62 74 VAL A C 1
ATOM 568 O O . VAL A 1 74 ? -13.036 -5.217 4.320 1.00 96.62 74 VAL A O 1
ATOM 571 N N . ALA A 1 75 ? -12.088 -3.835 2.829 1.00 96.38 75 ALA A N 1
ATOM 572 C CA . ALA A 1 75 ? -12.810 -2.635 3.259 1.00 96.38 75 ALA A CA 1
ATOM 573 C C . ALA A 1 75 ? -14.332 -2.803 3.114 1.00 96.38 75 ALA A C 1
ATOM 575 O O . ALA A 1 75 ? -15.085 -2.484 4.030 1.00 96.38 75 ALA A O 1
ATOM 576 N N . THR A 1 76 ? -14.783 -3.390 2.001 1.00 95.25 76 THR A N 1
ATOM 577 C CA . THR A 1 76 ? -16.205 -3.692 1.774 1.00 95.25 76 THR A CA 1
ATOM 578 C C . THR A 1 76 ? -16.749 -4.665 2.8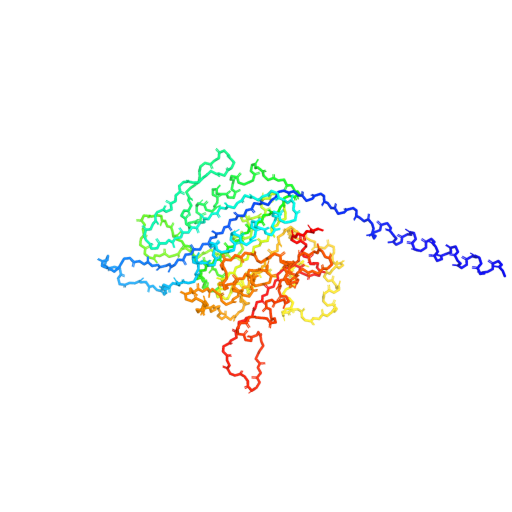24 1.00 95.25 76 THR A C 1
ATOM 580 O O . THR A 1 76 ? -17.867 -4.492 3.303 1.00 95.25 76 THR A O 1
ATOM 583 N N . ARG A 1 77 ? -15.967 -5.684 3.217 1.00 94.50 77 ARG A N 1
ATOM 584 C CA . ARG A 1 77 ? -16.351 -6.617 4.294 1.00 94.50 77 ARG A CA 1
ATOM 585 C C . ARG A 1 77 ? -16.469 -5.935 5.652 1.00 94.50 77 ARG A C 1
ATOM 587 O O . ARG A 1 77 ? -17.333 -6.326 6.421 1.00 94.50 77 ARG A O 1
ATOM 594 N N . ALA A 1 78 ? -15.648 -4.921 5.908 1.00 93.94 78 ALA A N 1
ATOM 595 C CA . ALA A 1 78 ? -15.743 -4.057 7.083 1.00 93.94 78 ALA A CA 1
ATOM 596 C C . ALA A 1 78 ? -16.881 -3.013 6.982 1.00 93.94 78 ALA A C 1
ATOM 598 O O . ALA A 1 78 ? -16.989 -2.125 7.821 1.00 93.94 78 ALA A O 1
ATOM 599 N N . GLY A 1 79 ? -17.715 -3.067 5.935 1.00 94.69 79 GLY A N 1
ATOM 600 C CA . GLY A 1 79 ? -18.826 -2.135 5.736 1.00 94.69 79 GLY A CA 1
ATOM 601 C C . GLY A 1 79 ? -18.408 -0.729 5.295 1.00 94.69 79 GLY A C 1
ATOM 602 O O . GLY A 1 79 ? -19.212 0.198 5.388 1.00 94.69 79 GLY A O 1
ATOM 603 N N . LEU A 1 80 ? -17.174 -0.546 4.813 1.00 95.50 80 LEU A N 1
ATOM 604 C CA . LEU A 1 80 ? -16.640 0.759 4.421 1.00 95.50 80 LEU A CA 1
ATOM 605 C C . LEU A 1 80 ? -16.745 0.998 2.914 1.00 95.50 80 LEU A C 1
ATOM 607 O O . LEU A 1 80 ? -16.606 0.091 2.095 1.00 95.50 80 LEU A O 1
ATOM 611 N N . THR A 1 81 ? -16.936 2.265 2.542 1.00 96.94 81 THR A N 1
ATOM 612 C CA . THR A 1 81 ? -16.811 2.706 1.145 1.00 96.94 81 THR A CA 1
ATOM 613 C C . THR A 1 81 ? -15.336 2.839 0.776 1.00 96.94 81 THR A C 1
ATOM 615 O O . THR A 1 81 ? -14.584 3.482 1.508 1.00 96.94 81 THR A O 1
ATOM 618 N N . PHE A 1 82 ? -14.940 2.292 -0.373 1.00 98.00 82 PHE A N 1
ATOM 619 C CA . PHE A 1 82 ? -13.563 2.304 -0.865 1.00 98.00 82 PHE A CA 1
ATOM 620 C C . PHE A 1 82 ? -13.464 3.010 -2.221 1.00 98.00 82 PHE A C 1
ATOM 622 O O . PHE A 1 82 ? -14.241 2.718 -3.126 1.00 98.00 82 PHE A O 1
ATOM 629 N N . SER A 1 83 ? -12.501 3.921 -2.367 1.00 98.25 83 SER A N 1
ATOM 630 C CA . SER A 1 83 ? -12.137 4.561 -3.640 1.00 98.25 83 SER A CA 1
ATOM 631 C C . SER A 1 83 ? -10.652 4.323 -3.912 1.00 98.25 83 SER A C 1
ATOM 633 O O . SER A 1 83 ? -9.805 4.906 -3.237 1.00 98.25 83 SER A O 1
ATOM 635 N N . GLY A 1 84 ? -10.333 3.449 -4.867 1.00 97.81 84 GLY A N 1
ATOM 636 C CA . GLY A 1 84 ? -8.956 3.091 -5.218 1.00 97.81 84 GLY A CA 1
ATOM 637 C C . GLY A 1 84 ? -8.533 3.640 -6.576 1.00 97.81 84 GLY A C 1
ATOM 638 O O . GLY A 1 84 ? -9.303 3.586 -7.532 1.00 97.81 84 GLY A O 1
ATOM 639 N N . TYR A 1 85 ? -7.293 4.109 -6.666 1.00 98.19 85 TYR A N 1
ATOM 640 C CA . TYR A 1 85 ? -6.700 4.693 -7.865 1.00 98.19 85 TYR A CA 1
ATOM 641 C C . TYR A 1 85 ? -5.375 3.995 -8.179 1.00 98.19 85 TYR A C 1
ATOM 643 O O . TYR A 1 85 ? -4.517 3.866 -7.306 1.00 98.19 85 TYR A O 1
ATOM 651 N N . SER A 1 86 ? -5.195 3.533 -9.416 1.00 97.44 86 SER A N 1
ATOM 652 C CA . SER A 1 86 ? -3.966 2.857 -9.847 1.00 97.44 86 SER A CA 1
ATOM 653 C C . SER A 1 86 ? -3.061 3.809 -10.615 1.00 97.44 86 SER A C 1
ATOM 655 O O . SER A 1 86 ? -3.479 4.349 -11.632 1.00 97.44 86 SER A O 1
ATOM 657 N N . PHE A 1 87 ? -1.820 3.959 -10.157 1.00 97.06 87 PHE A N 1
ATOM 658 C CA . PHE A 1 87 ? -0.780 4.742 -10.814 1.00 97.06 87 PHE A CA 1
ATOM 659 C C . PHE A 1 87 ? 0.291 3.795 -11.349 1.00 97.06 87 PHE A C 1
ATOM 661 O O . PHE A 1 87 ? 1.209 3.411 -10.626 1.00 97.06 87 PHE A O 1
ATOM 668 N N . LEU A 1 88 ? 0.127 3.338 -12.590 1.00 94.62 88 LEU A N 1
ATOM 669 C CA . LEU A 1 88 ? 0.911 2.233 -13.142 1.00 94.62 88 LEU A CA 1
ATOM 670 C C . LEU A 1 88 ? 1.746 2.699 -14.329 1.00 94.62 88 LEU A C 1
ATOM 672 O O . LEU A 1 88 ? 1.208 3.285 -15.264 1.00 94.62 88 LEU A O 1
ATOM 676 N N . GLN A 1 89 ? 3.033 2.365 -14.323 1.00 91.62 89 GLN A N 1
ATOM 677 C CA . GLN A 1 89 ? 3.869 2.414 -15.519 1.00 91.62 89 GLN A CA 1
ATOM 678 C C . GLN A 1 89 ? 4.036 0.986 -16.039 1.00 91.62 89 GLN A C 1
ATOM 680 O O . GLN A 1 89 ? 4.718 0.172 -15.422 1.00 91.62 89 GLN A O 1
ATOM 685 N N . ILE A 1 90 ? 3.366 0.688 -17.158 1.00 88.12 90 ILE A N 1
ATOM 686 C CA . ILE A 1 90 ? 3.408 -0.611 -17.840 1.00 88.12 90 ILE A CA 1
ATOM 687 C C . ILE A 1 90 ? 4.068 -0.407 -19.200 1.00 88.12 90 ILE A C 1
ATOM 689 O O . ILE A 1 90 ? 3.458 0.143 -20.120 1.00 88.12 90 ILE A O 1
ATOM 693 N N . GLY A 1 91 ? 5.321 -0.831 -19.348 1.00 82.56 91 GLY A N 1
ATOM 694 C CA . GLY A 1 91 ? 6.083 -0.583 -20.569 1.00 82.56 91 GLY A CA 1
ATOM 695 C C . GLY A 1 91 ? 6.134 0.906 -20.933 1.00 82.56 91 GLY A C 1
ATOM 696 O O . GLY A 1 91 ? 6.666 1.723 -20.190 1.00 82.56 91 GLY A O 1
ATOM 697 N N . ASN A 1 92 ? 5.559 1.271 -22.081 1.00 76.31 92 ASN A N 1
ATOM 698 C CA . ASN A 1 92 ? 5.575 2.653 -22.591 1.00 76.31 92 ASN A CA 1
ATOM 699 C C . ASN A 1 92 ? 4.173 3.282 -22.606 1.00 76.31 92 ASN A C 1
ATOM 701 O O . ASN A 1 92 ? 3.869 4.045 -23.517 1.00 76.31 92 ASN A O 1
ATOM 705 N N . ASP A 1 93 ? 3.293 2.866 -21.696 1.00 81.88 93 ASP A N 1
ATOM 706 C CA . ASP A 1 93 ? 1.996 3.520 -21.507 1.00 81.88 93 ASP A CA 1
ATOM 707 C C . ASP A 1 93 ? 2.186 4.901 -20.858 1.00 81.88 93 ASP A C 1
ATOM 709 O O . ASP A 1 93 ? 3.025 5.035 -19.973 1.00 81.88 93 ASP A O 1
ATOM 713 N N . ASP A 1 94 ? 1.396 5.896 -21.259 1.00 81.69 94 ASP A N 1
ATOM 714 C CA . ASP A 1 94 ? 1.452 7.284 -20.758 1.00 81.69 94 ASP A CA 1
ATOM 715 C C . ASP A 1 94 ? 0.465 7.517 -19.593 1.00 81.69 94 ASP A C 1
ATOM 717 O O . ASP A 1 94 ? 0.137 8.652 -19.230 1.00 81.69 94 ASP A O 1
ATOM 721 N N . GLY A 1 95 ? -0.054 6.426 -19.023 1.00 87.44 95 GLY A N 1
ATOM 722 C CA . GLY A 1 95 ? -1.125 6.451 -18.035 1.00 87.44 95 GLY A CA 1
ATOM 723 C C . GLY A 1 95 ? -2.471 6.862 -18.636 1.00 87.44 95 GLY A C 1
ATOM 724 O O . GLY A 1 95 ? -2.620 7.130 -19.827 1.00 87.44 95 GLY A O 1
ATOM 725 N N . ILE A 1 96 ? -3.493 6.910 -17.785 1.00 93.31 96 ILE A N 1
ATOM 726 C CA . ILE A 1 96 ? -4.844 7.320 -18.166 1.00 93.31 96 ILE A CA 1
ATOM 727 C C . ILE A 1 96 ? -5.313 8.465 -17.279 1.00 93.31 96 ILE A C 1
ATOM 729 O O . ILE A 1 96 ? -4.905 8.591 -16.128 1.00 93.31 96 ILE A O 1
ATOM 733 N N . ASN A 1 97 ? -6.206 9.301 -17.797 1.00 96.56 97 ASN A N 1
ATOM 734 C CA . ASN A 1 97 ? -6.861 10.304 -16.969 1.00 96.56 97 ASN A CA 1
ATOM 735 C C . ASN A 1 97 ? -7.918 9.631 -16.088 1.00 96.56 97 ASN A C 1
ATOM 737 O O . ASN A 1 97 ? -8.801 8.932 -16.588 1.00 96.56 97 ASN A O 1
ATOM 741 N N . ILE A 1 98 ? -7.818 9.857 -14.783 1.00 96.81 98 ILE A N 1
ATOM 742 C CA . ILE A 1 98 ? -8.737 9.365 -13.758 1.00 96.81 98 ILE A CA 1
ATOM 743 C C . ILE A 1 98 ? -9.350 10.541 -13.002 1.00 96.81 98 ILE A C 1
ATOM 745 O O . ILE A 1 98 ? -8.738 11.598 -12.867 1.00 96.81 98 ILE A O 1
ATOM 749 N N . GLU A 1 99 ? -10.556 10.347 -12.481 1.00 97.62 99 GLU A N 1
ATOM 750 C CA . GLU A 1 99 ? -11.249 11.356 -11.681 1.00 97.62 99 GLU A CA 1
ATOM 751 C C . GLU A 1 99 ? -11.042 11.089 -10.191 1.00 97.62 99 GLU A C 1
ATOM 753 O O . GLU A 1 99 ? -11.374 10.013 -9.690 1.00 97.62 99 GLU A O 1
ATOM 758 N N . ILE A 1 100 ? -10.527 12.088 -9.474 1.00 97.50 100 ILE A N 1
ATOM 759 C CA . ILE A 1 100 ? -10.416 12.088 -8.015 1.00 97.50 100 ILE A CA 1
ATOM 760 C C . ILE A 1 100 ? -11.259 13.251 -7.498 1.00 97.50 100 ILE A C 1
ATOM 762 O O . ILE A 1 100 ? -10.882 14.420 -7.595 1.00 97.50 100 ILE A O 1
ATOM 766 N N . GLY A 1 101 ? -12.442 12.936 -6.967 1.00 93.25 101 GLY A N 1
ATOM 767 C CA . GLY A 1 101 ? -13.432 13.958 -6.636 1.00 93.25 101 GLY A CA 1
ATOM 768 C C . GLY A 1 101 ? -13.947 14.642 -7.903 1.00 93.25 101 GLY A C 1
ATOM 769 O O . GLY A 1 101 ? -14.612 14.006 -8.712 1.00 93.25 101 GLY A O 1
ATOM 770 N N . SER A 1 102 ? -13.652 15.933 -8.057 1.00 93.94 102 SER A N 1
ATOM 771 C CA . SER A 1 102 ? -13.980 16.728 -9.252 1.00 93.94 102 SER A CA 1
ATOM 772 C C . SER A 1 102 ? -12.748 17.113 -10.079 1.00 93.94 102 SER A C 1
ATOM 774 O O . SER A 1 102 ? -12.818 18.057 -10.865 1.00 93.94 102 SER A O 1
ATOM 776 N N . THR A 1 103 ? -11.609 16.464 -9.832 1.00 97.06 103 THR A N 1
ATOM 777 C CA . THR A 1 103 ? -10.329 16.788 -10.463 1.00 97.06 103 THR A CA 1
ATOM 778 C C . THR A 1 103 ? -9.861 15.620 -11.319 1.00 97.06 103 THR A C 1
ATOM 780 O O . THR A 1 103 ? -9.632 14.523 -10.804 1.00 97.06 103 THR A O 1
ATOM 783 N N . THR A 1 104 ? -9.634 15.887 -12.603 1.00 97.94 104 THR A N 1
ATOM 784 C CA . THR A 1 104 ? -8.972 14.961 -13.520 1.00 97.94 104 THR A CA 1
ATOM 785 C C . THR A 1 104 ? -7.466 14.949 -13.256 1.00 97.94 104 THR A C 1
ATOM 787 O O . THR A 1 104 ? -6.814 15.993 -13.299 1.00 97.94 104 THR A O 1
ATOM 790 N N . VAL A 1 105 ? -6.901 13.769 -13.013 1.00 97.56 105 VAL A N 1
ATOM 791 C CA . VAL A 1 105 ? -5.468 13.551 -12.774 1.00 97.56 105 VAL A CA 1
ATOM 792 C C . VAL A 1 105 ? -4.967 12.471 -13.729 1.00 97.56 105 VAL A C 1
ATOM 794 O O . VAL A 1 105 ? -5.647 11.469 -13.934 1.00 97.56 105 VAL A O 1
ATOM 797 N N . ASN A 1 106 ? -3.787 12.651 -14.322 1.00 96.25 106 ASN A N 1
ATOM 798 C CA . ASN A 1 106 ? -3.156 11.597 -15.114 1.00 96.25 106 ASN A CA 1
ATOM 799 C C . ASN A 1 106 ? -2.536 10.543 -14.176 1.00 96.25 106 ASN A C 1
ATOM 801 O O . ASN A 1 106 ? -1.877 10.880 -13.196 1.00 96.25 106 ASN A O 1
ATOM 805 N N . SER A 1 107 ? -2.763 9.262 -14.458 1.00 95.44 107 SER A N 1
ATOM 806 C CA . SER A 1 107 ? -2.358 8.150 -13.597 1.00 95.44 107 SER A CA 1
ATOM 807 C C . SER A 1 107 ? -0.939 7.632 -13.857 1.00 95.44 107 SER A C 1
ATOM 809 O O . SER A 1 107 ? -0.565 6.581 -13.339 1.00 95.44 107 SER A O 1
ATOM 811 N N . TYR A 1 108 ? -0.143 8.288 -14.695 1.00 93.69 108 TYR A N 1
ATOM 812 C CA . TYR A 1 108 ? 1.248 7.904 -14.897 1.00 93.69 108 TYR A CA 1
ATOM 813 C C . TYR A 1 108 ? 2.065 8.234 -13.632 1.00 93.69 108 TYR A C 1
ATOM 815 O O . TYR A 1 108 ? 1.880 9.315 -13.067 1.00 93.69 108 TYR A O 1
ATOM 823 N N . PRO A 1 109 ? 2.941 7.340 -13.136 1.00 92.38 109 PRO A N 1
ATOM 824 C CA . PRO A 1 109 ? 3.565 7.468 -11.816 1.00 92.38 109 PRO A CA 1
ATOM 825 C C . PRO A 1 109 ? 4.764 8.432 -11.815 1.00 92.38 109 PRO A C 1
ATOM 827 O O . PRO A 1 109 ? 5.921 8.031 -11.671 1.00 92.38 109 PRO A O 1
ATOM 830 N N . THR A 1 110 ? 4.467 9.720 -11.966 1.00 90.75 110 THR A N 1
ATOM 831 C CA . THR A 1 110 ? 5.398 10.838 -11.760 1.00 90.75 110 THR A CA 1
ATOM 832 C C . THR A 1 110 ? 5.128 11.507 -10.414 1.00 90.75 110 THR A C 1
ATOM 834 O O . THR A 1 110 ? 4.037 11.382 -9.844 1.00 90.75 110 THR A O 1
ATOM 837 N N . LEU A 1 111 ? 6.109 12.260 -9.909 1.00 90.31 111 LEU A N 1
ATOM 838 C CA . LEU A 1 111 ? 5.934 13.077 -8.704 1.00 90.31 111 LEU A CA 1
ATOM 839 C C . LEU A 1 111 ? 4.802 14.104 -8.878 1.00 90.31 111 LEU A C 1
ATOM 841 O O . LEU A 1 111 ? 3.966 14.254 -7.989 1.00 90.31 111 LEU A O 1
ATOM 845 N N . GLU A 1 112 ? 4.749 14.773 -10.031 1.00 92.38 112 GLU A N 1
ATOM 846 C CA . GLU A 1 112 ? 3.727 15.780 -10.350 1.00 92.38 112 GLU A CA 1
ATOM 847 C C . GLU A 1 112 ? 2.310 15.192 -10.287 1.00 92.38 112 GLU A C 1
ATOM 849 O O . GLU A 1 112 ? 1.420 15.748 -9.639 1.00 92.38 112 GLU A O 1
ATOM 854 N N . ASN A 1 113 ? 2.105 14.020 -10.890 1.00 94.88 113 ASN A N 1
ATOM 855 C CA . ASN A 1 113 ? 0.803 13.361 -10.896 1.00 94.88 113 ASN A CA 1
ATOM 856 C C . ASN A 1 113 ? 0.398 12.876 -9.496 1.00 94.88 113 ASN A C 1
ATOM 858 O O . ASN A 1 113 ? -0.771 12.984 -9.118 1.00 94.88 113 ASN A O 1
ATOM 862 N N . LEU A 1 114 ? 1.354 12.405 -8.686 1.00 95.19 114 LEU A N 1
ATOM 863 C CA . LEU A 1 114 ? 1.101 12.067 -7.284 1.00 95.19 114 LEU A CA 1
ATOM 864 C C . LEU A 1 114 ? 0.700 13.306 -6.468 1.00 95.19 114 LEU A C 1
ATOM 866 O O . LEU A 1 114 ? -0.262 13.256 -5.701 1.00 95.19 114 LEU A O 1
ATOM 870 N N . GLN A 1 115 ? 1.392 14.431 -6.654 1.00 95.12 115 GLN A N 1
ATOM 871 C CA . GLN A 1 115 ? 1.064 15.705 -6.008 1.00 95.12 115 GLN A CA 1
ATOM 872 C C . GLN A 1 115 ? -0.334 16.202 -6.396 1.00 95.12 115 GLN A C 1
ATOM 874 O O . GLN A 1 115 ? -1.096 16.651 -5.532 1.00 95.12 115 GLN A O 1
ATOM 879 N N . ALA A 1 116 ? -0.700 16.079 -7.674 1.00 96.25 116 ALA A N 1
ATOM 880 C CA . ALA A 1 116 ? -2.035 16.403 -8.163 1.00 96.25 116 ALA A CA 1
ATOM 881 C C . ALA A 1 116 ? -3.105 15.505 -7.520 1.00 96.25 116 ALA A C 1
ATOM 883 O O . ALA A 1 116 ? -4.121 16.007 -7.034 1.00 96.25 116 ALA A O 1
ATOM 884 N N . ALA A 1 117 ? -2.851 14.196 -7.426 1.00 97.69 117 ALA A N 1
ATOM 885 C CA . ALA A 1 117 ? -3.755 13.241 -6.788 1.00 97.69 117 ALA A CA 1
ATOM 886 C C . ALA A 1 117 ? -3.973 13.539 -5.300 1.00 97.69 117 ALA A C 1
ATOM 888 O O . ALA A 1 117 ? -5.108 13.578 -4.826 1.00 97.69 117 ALA A O 1
ATOM 889 N N . ILE A 1 118 ? -2.893 13.805 -4.564 1.00 96.81 118 ILE A N 1
ATOM 890 C CA . ILE A 1 118 ? -2.937 14.174 -3.145 1.00 96.81 118 ILE A CA 1
ATOM 891 C C . ILE A 1 118 ? -3.692 15.496 -2.959 1.00 96.81 118 ILE A C 1
ATOM 893 O O . ILE A 1 118 ? -4.552 15.612 -2.085 1.00 96.81 118 ILE A O 1
ATOM 897 N N . THR A 1 119 ? -3.450 16.484 -3.821 1.00 96.44 119 THR A N 1
ATOM 898 C CA . THR A 1 119 ? -4.176 17.761 -3.788 1.00 96.44 119 THR A CA 1
ATOM 899 C C . THR A 1 119 ? -5.673 17.557 -4.018 1.00 96.44 119 THR A C 1
ATOM 901 O O . THR A 1 119 ? -6.485 18.126 -3.288 1.00 96.44 119 THR A O 1
ATOM 904 N N . ALA A 1 120 ? -6.052 16.703 -4.972 1.00 97.38 120 ALA A N 1
ATOM 905 C CA . ALA A 1 120 ? -7.445 16.353 -5.224 1.00 97.38 120 ALA A CA 1
ATOM 906 C C . ALA A 1 120 ? -8.080 15.635 -4.020 1.00 97.38 120 ALA A C 1
ATOM 908 O O . ALA A 1 120 ? -9.149 16.044 -3.557 1.00 97.38 120 ALA A O 1
ATOM 909 N N . LEU A 1 121 ? -7.397 14.639 -3.439 1.00 97.75 121 LEU A N 1
ATOM 910 C CA . LEU A 1 121 ? -7.857 13.927 -2.240 1.00 97.75 121 LEU A CA 1
ATOM 911 C C . LEU A 1 121 ? -8.117 14.876 -1.068 1.00 97.75 121 LEU A C 1
ATOM 913 O O . LEU A 1 121 ? -9.143 14.753 -0.402 1.00 97.75 121 LEU A O 1
ATOM 917 N N . ARG A 1 122 ? -7.251 15.873 -0.855 1.00 95.50 122 ARG A N 1
ATOM 918 C CA . ARG A 1 122 ? -7.398 16.865 0.223 1.00 95.50 122 ARG A CA 1
ATOM 919 C C . ARG A 1 122 ? -8.753 17.581 0.209 1.00 95.50 122 ARG A C 1
ATOM 921 O O . ARG A 1 122 ? -9.219 18.024 1.259 1.00 95.50 122 ARG A O 1
ATOM 928 N N . THR A 1 123 ? -9.373 17.716 -0.963 1.00 95.50 123 THR A N 1
ATOM 929 C CA . THR A 1 123 ? -10.667 18.398 -1.119 1.00 95.50 123 THR A CA 1
ATOM 930 C C . THR A 1 123 ? -11.868 17.534 -0.725 1.00 95.50 123 THR A C 1
ATOM 932 O O . THR A 1 123 ? -12.922 18.082 -0.410 1.00 95.50 123 THR A O 1
ATOM 935 N N . ILE A 1 124 ? -11.713 16.205 -0.703 1.00 96.06 124 ILE A N 1
ATOM 936 C CA . ILE A 1 124 ? -12.808 15.245 -0.484 1.00 96.06 124 ILE A CA 1
ATOM 937 C C . ILE A 1 124 ? -12.653 14.391 0.782 1.00 96.06 124 ILE A C 1
ATOM 939 O O . ILE A 1 124 ? -13.604 13.707 1.166 1.00 96.06 124 ILE A O 1
ATOM 943 N N . THR A 1 125 ? -11.482 14.411 1.423 1.00 95.75 125 THR A N 1
ATOM 944 C CA . THR A 1 125 ? -11.208 13.641 2.643 1.00 95.75 125 THR A CA 1
ATOM 945 C C . THR A 1 125 ? -11.580 14.396 3.922 1.00 95.75 125 THR A C 1
ATOM 947 O O . THR A 1 125 ? -11.669 15.627 3.970 1.00 95.75 125 THR A O 1
ATOM 950 N N . THR A 1 126 ? -11.798 13.637 4.992 1.00 95.12 126 THR A N 1
ATOM 951 C CA . THR A 1 126 ? -12.131 14.086 6.348 1.00 95.12 126 THR A CA 1
ATOM 952 C C . THR A 1 126 ? -11.234 13.399 7.380 1.00 95.12 126 THR A C 1
ATOM 954 O O . THR A 1 126 ? -10.551 12.427 7.069 1.00 95.12 126 THR A O 1
ATOM 957 N N . ASP A 1 127 ? -11.238 13.877 8.627 1.00 91.50 127 ASP A N 1
ATOM 958 C CA . ASP A 1 127 ? -10.352 13.360 9.685 1.00 91.50 127 ASP A CA 1
ATOM 959 C C . ASP A 1 127 ? -10.655 11.908 10.102 1.00 91.50 127 ASP A C 1
ATOM 961 O O . ASP A 1 127 ? -9.808 11.246 10.700 1.00 91.50 127 ASP A O 1
ATOM 965 N N . ASN A 1 128 ? -11.835 11.393 9.745 1.00 92.12 128 ASN A N 1
ATOM 966 C CA . ASN A 1 128 ? -12.250 10.016 10.021 1.00 92.12 128 ASN A CA 1
ATOM 967 C C . ASN A 1 128 ? -11.854 9.026 8.912 1.00 92.12 128 ASN A C 1
ATOM 969 O O . ASN A 1 128 ? -11.998 7.814 9.096 1.00 92.12 128 ASN A O 1
ATOM 973 N N . ASP A 1 129 ? -11.392 9.519 7.761 1.00 95.38 129 ASP A N 1
ATOM 974 C CA . ASP A 1 129 ? -11.065 8.676 6.613 1.00 95.38 129 ASP A CA 1
ATOM 975 C C . ASP A 1 129 ? -9.727 7.942 6.805 1.00 95.38 129 ASP A C 1
ATOM 977 O O . ASP A 1 129 ? -8.835 8.375 7.543 1.00 95.38 129 ASP A O 1
ATOM 981 N N . LEU A 1 130 ? -9.591 6.813 6.109 1.00 95.25 130 LEU A N 1
ATOM 982 C CA . LEU A 1 130 ? -8.336 6.090 5.936 1.00 95.25 130 LEU A CA 1
ATOM 983 C C . LEU A 1 130 ? -7.779 6.378 4.540 1.00 95.25 130 LEU A C 1
ATOM 985 O O . LEU A 1 130 ? -8.443 6.129 3.536 1.00 95.25 130 LEU A O 1
ATOM 989 N N . ILE A 1 131 ? -6.539 6.841 4.480 1.00 96.88 131 ILE A N 1
ATOM 990 C CA . ILE A 1 131 ? -5.767 7.009 3.256 1.00 96.88 131 ILE A CA 1
ATOM 991 C C . ILE A 1 131 ? -4.751 5.873 3.174 1.00 96.88 131 ILE A C 1
ATOM 993 O O . ILE A 1 131 ? -3.933 5.699 4.073 1.00 96.88 131 ILE A O 1
ATOM 997 N N . LEU A 1 132 ? -4.790 5.092 2.105 1.00 97.69 132 LEU A N 1
ATOM 998 C CA . LEU A 1 132 ? -3.816 4.049 1.817 1.00 97.69 132 LEU A CA 1
ATOM 999 C C . LEU A 1 132 ? -2.943 4.497 0.644 1.00 97.69 132 LEU A C 1
ATOM 1001 O O . LEU A 1 132 ? -3.447 4.922 -0.391 1.00 97.69 132 LEU A O 1
ATOM 1005 N N . PHE A 1 133 ? -1.634 4.378 0.779 1.00 97.81 133 PHE A N 1
ATOM 1006 C CA . PHE A 1 133 ? -0.714 4.502 -0.342 1.00 97.81 133 PHE A CA 1
ATOM 1007 C C . PHE A 1 133 ? 0.133 3.248 -0.402 1.00 97.81 133 PHE A C 1
ATOM 1009 O O . PHE A 1 133 ? 0.672 2.829 0.620 1.00 97.81 133 PHE A O 1
ATOM 1016 N N . THR A 1 134 ? 0.263 2.654 -1.581 1.00 97.75 134 THR A N 1
ATOM 1017 C CA . THR A 1 134 ? 1.219 1.575 -1.797 1.00 97.75 134 THR A CA 1
ATOM 1018 C C . THR A 1 134 ? 2.152 1.917 -2.943 1.00 97.75 134 THR A C 1
ATOM 1020 O O . THR A 1 134 ? 1.748 2.543 -3.922 1.00 97.75 134 THR A O 1
ATOM 1023 N N . PHE A 1 135 ? 3.407 1.515 -2.800 1.00 96.56 135 PHE A N 1
ATOM 1024 C CA . PHE A 1 135 ? 4.433 1.638 -3.820 1.00 96.56 135 PHE A CA 1
ATOM 1025 C C . PHE A 1 135 ? 5.104 0.281 -4.017 1.00 96.56 135 PHE A C 1
ATOM 1027 O O . PHE A 1 135 ? 5.531 -0.319 -3.033 1.00 96.56 135 PHE A O 1
ATOM 1034 N N . SER A 1 136 ? 5.214 -0.186 -5.260 1.00 95.88 136 SER A N 1
ATOM 1035 C CA . SER A 1 136 ? 6.040 -1.343 -5.627 1.00 95.88 136 SER A CA 1
ATOM 1036 C C . SER A 1 136 ? 6.971 -0.962 -6.777 1.00 95.88 136 SER A C 1
ATOM 1038 O O . SER A 1 136 ? 6.514 -0.557 -7.852 1.00 95.88 136 SER A O 1
ATOM 1040 N N . GLY A 1 137 ? 8.281 -1.038 -6.545 1.00 92.56 137 GLY A N 1
ATOM 1041 C CA . GLY A 1 137 ? 9.274 -0.563 -7.503 1.00 92.56 137 GLY A CA 1
ATOM 1042 C C . GLY A 1 137 ? 10.703 -0.568 -6.972 1.00 92.56 137 GLY A C 1
ATOM 1043 O O . GLY A 1 137 ? 11.009 -1.166 -5.940 1.00 92.56 137 GLY A O 1
ATOM 1044 N N . HIS A 1 138 ? 11.595 0.119 -7.683 1.00 90.25 138 HIS A N 1
ATOM 1045 C CA . HIS A 1 138 ? 12.971 0.314 -7.233 1.00 90.25 138 HIS A CA 1
ATOM 1046 C C . HIS A 1 138 ? 13.061 1.388 -6.159 1.00 90.25 138 HIS A C 1
ATOM 1048 O O . HIS A 1 138 ? 12.330 2.380 -6.169 1.00 90.25 138 HIS A O 1
ATOM 1054 N N . ALA A 1 139 ? 14.036 1.214 -5.276 1.00 86.81 139 ALA A N 1
ATOM 1055 C CA . ALA A 1 139 ? 14.503 2.251 -4.377 1.00 86.81 139 ALA A CA 1
ATOM 1056 C C . ALA A 1 139 ? 16.029 2.183 -4.263 1.00 86.81 139 ALA A C 1
ATOM 1058 O O . ALA A 1 139 ? 16.620 1.105 -4.360 1.00 86.81 139 ALA A O 1
ATOM 1059 N N . ILE A 1 140 ? 16.662 3.345 -4.107 1.00 79.38 140 ILE A N 1
ATOM 1060 C CA . ILE A 1 140 ? 18.118 3.498 -4.014 1.00 79.38 140 ILE A CA 1
ATOM 1061 C C . ILE A 1 140 ? 18.409 4.407 -2.826 1.00 79.38 140 ILE A C 1
ATOM 1063 O O . ILE A 1 140 ? 17.918 5.531 -2.787 1.00 79.38 140 ILE A O 1
ATOM 1067 N N . GLY A 1 141 ? 19.181 3.924 -1.847 1.00 72.94 141 GLY A N 1
ATOM 1068 C CA . GLY A 1 141 ? 19.462 4.697 -0.631 1.00 72.94 141 GLY A CA 1
ATOM 1069 C C . GLY A 1 141 ? 18.205 5.023 0.184 1.00 72.94 141 GLY A C 1
ATOM 1070 O O . GLY A 1 141 ? 18.212 5.963 0.969 1.00 72.94 141 GLY A O 1
ATOM 1071 N N . GLY A 1 142 ? 17.128 4.258 -0.030 1.00 72.56 142 GLY A N 1
ATOM 1072 C CA . GLY A 1 142 ? 15.815 4.433 0.583 1.00 72.56 142 GLY A CA 1
ATOM 1073 C C . GLY A 1 142 ? 14.910 5.502 -0.050 1.00 72.56 142 GLY A C 1
ATOM 1074 O O . GLY A 1 142 ? 13.755 5.615 0.362 1.00 72.56 142 GLY A O 1
ATOM 1075 N N . GLY A 1 143 ? 15.367 6.204 -1.093 1.00 83.00 143 GLY A N 1
ATOM 1076 C CA . GLY A 1 143 ? 14.505 6.990 -1.976 1.00 83.00 143 GLY A CA 1
ATOM 1077 C C . GLY A 1 143 ? 13.817 6.105 -3.020 1.00 83.00 143 GLY A C 1
ATOM 1078 O O . GLY A 1 143 ? 14.460 5.239 -3.617 1.00 83.00 143 GLY A O 1
ATOM 1079 N N . ILE A 1 144 ? 12.516 6.300 -3.250 1.00 88.94 144 ILE A N 1
ATOM 1080 C CA . ILE A 1 144 ? 11.735 5.533 -4.235 1.00 88.94 144 ILE A CA 1
ATOM 1081 C C . ILE A 1 144 ? 11.927 6.098 -5.646 1.00 88.94 144 ILE A C 1
ATOM 1083 O O . ILE A 1 144 ? 11.909 7.311 -5.841 1.00 88.94 144 ILE A O 1
ATOM 1087 N N . ALA A 1 145 ? 12.109 5.228 -6.638 1.00 88.12 145 ALA A N 1
ATOM 1088 C CA . ALA A 1 145 ? 12.364 5.629 -8.019 1.00 88.12 145 ALA A CA 1
ATOM 1089 C C . ALA A 1 145 ? 11.056 5.797 -8.805 1.00 88.12 145 ALA A C 1
ATOM 1091 O O . ALA A 1 145 ? 10.426 4.807 -9.185 1.00 88.12 145 ALA A O 1
ATOM 1092 N N . LEU A 1 146 ? 10.668 7.040 -9.087 1.00 85.00 146 LEU A N 1
ATOM 1093 C CA . LEU A 1 146 ? 9.547 7.377 -9.970 1.00 85.00 146 LEU A CA 1
ATOM 1094 C C . LEU A 1 146 ? 10.028 7.729 -11.382 1.00 85.00 146 LEU A C 1
ATOM 1096 O O . LEU A 1 146 ? 11.224 7.751 -11.674 1.00 85.00 146 LEU A O 1
ATOM 1100 N N . LYS A 1 147 ? 9.093 7.991 -12.299 1.00 77.81 147 LYS A N 1
ATOM 1101 C CA . LYS A 1 147 ? 9.415 8.595 -13.598 1.00 77.81 147 LYS A CA 1
ATOM 1102 C C . LYS A 1 147 ? 9.543 10.115 -13.460 1.00 77.81 147 LYS A C 1
ATOM 1104 O O . LYS A 1 147 ? 8.686 10.738 -12.842 1.00 77.81 147 LYS A O 1
ATOM 1109 N N . GLU A 1 148 ? 10.579 10.685 -14.080 1.00 70.44 148 GLU A N 1
ATOM 1110 C CA . GLU A 1 148 ? 10.819 12.140 -14.136 1.00 70.44 148 GLU A CA 1
ATOM 1111 C C . GLU A 1 148 ? 9.709 12.867 -14.919 1.00 70.44 148 GLU A C 1
ATOM 1113 O O . GLU A 1 148 ? 9.222 13.923 -14.529 1.00 70.44 148 GLU A O 1
ATOM 1118 N N . SER A 1 149 ? 9.267 12.292 -16.041 1.00 65.44 149 SER A N 1
ATOM 1119 C CA . SER A 1 149 ? 8.267 12.898 -16.924 1.00 65.44 149 SER A CA 1
ATOM 1120 C C . SER A 1 149 ? 7.635 11.848 -17.840 1.00 65.44 149 SER A C 1
ATOM 1122 O O . SER A 1 149 ? 8.199 10.773 -18.059 1.00 65.44 149 SER A O 1
ATOM 1124 N N . MET A 1 150 ? 6.466 12.170 -18.404 1.00 58.34 150 MET A N 1
ATOM 1125 C CA . MET A 1 150 ? 5.825 11.366 -19.455 1.00 58.34 150 MET A CA 1
ATOM 1126 C C . MET A 1 150 ? 6.638 11.356 -20.766 1.00 58.34 150 MET A C 1
ATOM 1128 O O . MET A 1 150 ? 6.500 10.441 -21.565 1.00 58.34 150 MET A O 1
ATOM 1132 N N . ALA A 1 151 ? 7.491 12.362 -21.006 1.00 51.88 151 ALA A N 1
ATOM 1133 C CA . ALA A 1 151 ? 8.062 12.646 -22.328 1.00 51.88 151 ALA A CA 1
ATOM 1134 C C . ALA A 1 151 ? 9.591 12.463 -22.459 1.00 51.88 151 ALA A C 1
ATOM 1136 O O . ALA A 1 151 ? 10.130 12.709 -23.542 1.00 51.88 151 ALA A O 1
ATOM 1137 N N . THR A 1 152 ? 10.321 12.069 -21.408 1.00 49.00 152 THR A N 1
ATOM 1138 C CA . THR A 1 152 ? 11.800 12.025 -21.432 1.00 49.00 152 THR A CA 1
ATOM 1139 C C . THR A 1 152 ? 12.421 10.710 -20.938 1.00 49.00 152 THR A C 1
ATOM 1141 O O . THR A 1 152 ? 11.768 9.869 -20.334 1.00 49.00 152 THR A O 1
ATOM 1144 N N . LYS A 1 153 ? 13.700 10.560 -21.329 1.00 50.12 153 LYS A N 1
ATOM 1145 C CA . LYS A 1 153 ? 14.724 9.501 -21.157 1.00 50.12 153 LYS A CA 1
ATOM 1146 C C . LYS A 1 153 ? 14.685 8.673 -19.847 1.00 50.12 153 LYS A C 1
ATOM 1148 O O . LYS A 1 153 ? 14.041 9.091 -18.900 1.00 50.12 153 LYS A O 1
ATOM 1153 N N . PRO A 1 154 ? 15.417 7.534 -19.756 1.00 51.97 154 PRO A N 1
ATOM 1154 C CA . PRO A 1 154 ? 15.380 6.555 -18.640 1.00 51.97 154 PRO A CA 1
ATOM 1155 C C . PRO A 1 154 ? 15.835 7.060 -17.253 1.00 51.97 154 PRO A C 1
ATOM 1157 O O . PRO A 1 154 ? 16.173 6.265 -16.380 1.00 51.97 154 PRO A O 1
ATOM 1160 N N . ILE A 1 155 ? 15.886 8.372 -17.030 1.00 54.03 155 ILE A N 1
ATOM 1161 C CA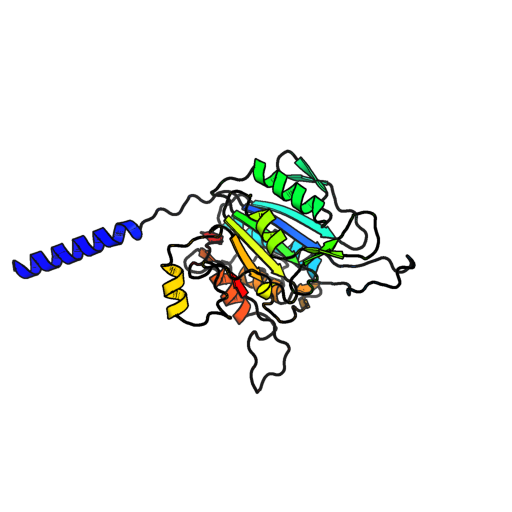 . ILE A 1 155 ? 16.253 8.949 -15.744 1.00 54.03 155 ILE A CA 1
ATOM 1162 C C . ILE A 1 155 ? 15.028 8.882 -14.828 1.00 54.03 155 ILE A C 1
ATOM 1164 O O . ILE A 1 155 ? 13.904 9.214 -15.208 1.00 54.03 155 ILE A O 1
ATOM 1168 N N . HIS A 1 156 ? 15.264 8.368 -13.628 1.00 66.75 156 HIS A N 1
ATOM 1169 C CA . HIS A 1 156 ? 14.262 8.224 -12.589 1.00 66.75 156 HIS A CA 1
ATOM 1170 C C . HIS A 1 156 ? 14.472 9.302 -11.536 1.00 66.75 156 HIS A C 1
ATOM 1172 O O . HIS A 1 156 ? 15.595 9.469 -11.054 1.00 66.75 156 HIS A O 1
ATOM 1178 N N . ASP A 1 157 ? 13.393 9.984 -11.160 1.00 72.94 157 ASP A N 1
ATOM 1179 C CA . ASP A 1 157 ? 13.403 10.852 -9.991 1.00 72.94 157 ASP A CA 1
ATOM 1180 C C . ASP A 1 157 ? 13.406 9.972 -8.747 1.00 72.94 157 ASP A C 1
ATOM 1182 O O . ASP A 1 157 ? 12.531 9.120 -8.565 1.00 72.94 157 ASP A O 1
ATOM 1186 N N . LEU A 1 158 ? 14.407 10.165 -7.892 1.00 83.06 158 LEU A N 1
ATOM 1187 C CA . LEU A 1 158 ? 14.417 9.573 -6.563 1.00 83.06 158 LEU A CA 1
ATOM 1188 C C . LEU A 1 158 ? 13.658 10.505 -5.626 1.00 83.06 158 LEU A C 1
ATOM 1190 O O . LEU A 1 158 ? 14.056 11.650 -5.414 1.00 83.06 158 LEU A O 1
ATOM 1194 N N . ILE A 1 159 ? 12.558 10.007 -5.072 1.00 85.56 159 ILE A N 1
ATOM 1195 C CA . ILE A 1 159 ? 11.816 10.699 -4.025 1.00 85.56 159 ILE A CA 1
ATOM 1196 C C . ILE A 1 159 ? 12.267 10.144 -2.687 1.00 85.56 159 ILE A C 1
ATOM 1198 O O . ILE A 1 159 ? 12.024 8.979 -2.368 1.00 85.56 159 ILE A O 1
ATOM 1202 N N . GLU A 1 160 ? 12.880 11.006 -1.888 1.00 84.44 160 GLU A N 1
ATOM 1203 C CA . GLU A 1 160 ? 13.230 10.691 -0.511 1.00 84.44 160 GLU A CA 1
ATOM 1204 C C . GLU A 1 160 ? 11.979 10.442 0.335 1.00 84.44 160 GLU A C 1
ATOM 1206 O O . GLU A 1 160 ? 10.934 11.079 0.158 1.00 84.44 160 GLU A O 1
ATOM 1211 N N . ALA A 1 161 ? 12.100 9.543 1.311 1.00 78.62 161 ALA A N 1
ATOM 1212 C CA . ALA A 1 161 ? 11.009 9.204 2.217 1.00 78.62 161 ALA A CA 1
ATOM 1213 C C . ALA A 1 161 ? 10.396 10.435 2.905 1.00 78.62 161 ALA A C 1
ATOM 1215 O O . ALA A 1 161 ? 9.180 10.512 3.038 1.00 78.62 161 ALA A O 1
ATOM 1216 N N . GLU A 1 162 ? 11.211 11.413 3.305 1.00 79.62 162 GLU A N 1
ATOM 1217 C CA . GLU A 1 162 ? 10.739 12.655 3.932 1.00 79.62 162 GLU A CA 1
ATOM 1218 C C . GLU A 1 162 ? 9.826 13.458 2.997 1.00 79.62 162 GLU A C 1
ATOM 1220 O O . GLU A 1 162 ? 8.731 13.842 3.395 1.00 79.62 162 GLU A O 1
ATOM 1225 N N . THR A 1 163 ? 10.201 13.598 1.720 1.00 84.81 163 THR A N 1
ATOM 1226 C CA . THR A 1 163 ? 9.355 14.266 0.719 1.00 84.81 163 THR A CA 1
ATOM 1227 C C . THR A 1 163 ? 8.028 13.533 0.546 1.00 84.81 163 THR A C 1
ATOM 1229 O O . THR A 1 163 ? 6.977 14.167 0.490 1.00 84.81 163 THR A O 1
ATOM 1232 N N . LEU A 1 164 ? 8.048 12.197 0.505 1.00 87.25 164 LEU A N 1
ATOM 1233 C CA . LEU A 1 164 ? 6.818 11.409 0.450 1.00 87.25 164 LEU A CA 1
ATOM 1234 C C . LEU A 1 164 ? 5.946 11.652 1.694 1.00 87.25 164 LEU A C 1
ATOM 1236 O O . LEU A 1 164 ? 4.753 11.911 1.565 1.00 87.25 164 LEU A O 1
ATOM 1240 N N . LEU A 1 165 ? 6.520 11.606 2.896 1.00 86.19 165 LEU A N 1
ATOM 1241 C CA . LEU A 1 165 ? 5.784 11.825 4.145 1.00 86.19 165 LEU A CA 1
ATOM 1242 C C . LEU A 1 165 ? 5.188 13.236 4.231 1.00 86.19 165 LEU A C 1
ATOM 1244 O O . LEU A 1 165 ? 4.033 13.381 4.635 1.00 86.19 165 LEU A O 1
ATOM 1248 N N . ASP A 1 166 ? 5.923 14.254 3.790 1.00 86.44 166 ASP A N 1
ATOM 1249 C CA . ASP A 1 166 ? 5.467 15.645 3.756 1.00 86.44 166 ASP A CA 1
ATOM 1250 C C . ASP A 1 166 ? 4.294 15.863 2.798 1.00 86.44 166 ASP A C 1
ATOM 1252 O O . ASP A 1 166 ? 3.379 16.641 3.090 1.00 86.44 166 ASP A O 1
ATOM 1256 N N . LEU A 1 167 ? 4.268 15.144 1.673 1.00 89.81 167 LEU A N 1
ATOM 1257 C CA . LEU A 1 167 ? 3.118 15.167 0.770 1.00 89.81 167 LEU A CA 1
ATOM 1258 C C . LEU A 1 167 ? 1.856 14.644 1.466 1.00 89.81 167 LEU A C 1
ATOM 1260 O O . LEU A 1 167 ? 0.784 15.239 1.345 1.00 89.81 167 LEU A O 1
ATOM 1264 N N . PHE A 1 168 ? 1.979 13.556 2.228 1.00 90.88 168 PHE A N 1
ATOM 1265 C CA . PHE A 1 168 ? 0.846 12.937 2.913 1.00 90.88 168 PHE A CA 1
ATOM 1266 C C . PHE A 1 168 ? 0.448 13.642 4.218 1.00 90.88 168 PHE A C 1
ATOM 1268 O O . PHE A 1 168 ? -0.723 13.566 4.591 1.00 90.88 168 PHE A O 1
ATOM 1275 N N . SER A 1 169 ? 1.351 14.360 4.892 1.00 86.75 169 SER A N 1
ATOM 1276 C CA . SER A 1 169 ? 1.072 15.049 6.168 1.00 86.75 169 SER A CA 1
ATOM 1277 C C . SER A 1 169 ? -0.056 16.076 6.079 1.00 86.75 169 SER A C 1
ATOM 1279 O O . SER A 1 169 ? -0.826 16.255 7.019 1.00 86.75 169 SER A O 1
ATOM 1281 N N . ASN A 1 170 ? -0.235 16.690 4.910 1.00 82.88 170 ASN A N 1
ATOM 1282 C CA . ASN A 1 170 ? -1.262 17.704 4.681 1.00 82.88 170 ASN A CA 1
ATOM 1283 C C . ASN A 1 170 ? -2.651 17.136 4.329 1.00 82.88 170 ASN A C 1
ATOM 1285 O O . ASN A 1 170 ? -3.606 17.906 4.158 1.00 82.88 170 ASN A O 1
ATOM 1289 N N . LEU A 1 171 ? -2.785 15.812 4.197 1.00 90.19 171 LEU A N 1
ATOM 1290 C CA . LEU A 1 171 ? -4.075 15.153 3.993 1.00 90.19 171 LEU A CA 1
ATOM 1291 C C . LEU A 1 171 ? -4.824 14.992 5.313 1.00 90.19 171 LEU A C 1
ATOM 1293 O O . LEU A 1 171 ? -4.231 14.732 6.354 1.00 90.19 171 LEU A O 1
ATOM 1297 N N . LYS A 1 172 ? -6.152 15.085 5.264 1.00 91.38 172 LYS A N 1
ATOM 1298 C CA . LYS A 1 172 ? -6.999 14.692 6.394 1.00 91.38 172 LYS A CA 1
ATOM 1299 C C . LYS A 1 172 ? -7.102 13.172 6.486 1.00 91.38 172 LYS A C 1
ATOM 1301 O O . LYS A 1 172 ? -6.948 12.476 5.481 1.00 91.38 172 LYS A O 1
ATOM 1306 N N . GLY A 1 173 ? -7.389 12.688 7.688 1.00 90.56 173 GLY A N 1
ATOM 1307 C CA . GLY A 1 173 ? -7.533 11.264 7.974 1.00 90.56 173 GLY A CA 1
ATOM 1308 C C . GLY A 1 173 ? -6.235 10.609 8.436 1.00 90.56 173 GLY A C 1
ATOM 1309 O O . GLY A 1 173 ? -5.194 11.260 8.567 1.00 90.56 173 GLY A O 1
ATOM 1310 N N . ARG A 1 174 ? -6.313 9.302 8.691 1.00 91.00 174 ARG A N 1
ATOM 1311 C CA . ARG A 1 174 ? -5.168 8.442 9.030 1.00 91.00 174 ARG A CA 1
ATOM 1312 C C . ARG A 1 174 ? -4.578 7.858 7.754 1.00 91.00 174 ARG A C 1
ATOM 1314 O O . ARG A 1 174 ? -5.329 7.501 6.858 1.00 91.00 174 ARG A O 1
ATOM 1321 N N . LYS A 1 175 ? -3.258 7.757 7.658 1.00 92.62 175 LYS A N 1
ATOM 1322 C CA . LYS A 1 175 ? -2.514 7.330 6.476 1.00 92.62 175 LYS A CA 1
ATOM 1323 C C . LYS A 1 175 ? -1.763 6.043 6.790 1.00 92.62 175 LYS A C 1
ATOM 1325 O O . LYS A 1 175 ? -1.007 5.993 7.757 1.00 92.62 175 LYS A O 1
ATOM 1330 N N . LEU A 1 176 ? -1.933 5.035 5.946 1.00 93.75 176 LEU A N 1
ATOM 1331 C CA . LEU A 1 176 ? -1.065 3.867 5.885 1.00 93.75 176 LEU A CA 1
ATOM 1332 C C . LEU A 1 176 ? -0.302 3.906 4.560 1.00 93.75 176 LEU A C 1
ATOM 1334 O O . LEU A 1 176 ? -0.903 3.871 3.493 1.00 93.75 176 LEU A O 1
ATOM 1338 N N . ILE A 1 177 ? 1.018 3.971 4.637 1.00 93.81 177 ILE A N 1
ATOM 1339 C CA . ILE A 1 177 ? 1.944 3.958 3.506 1.00 93.81 177 ILE A CA 1
ATOM 1340 C C . ILE A 1 177 ? 2.613 2.582 3.492 1.00 93.81 177 ILE A C 1
ATOM 1342 O O . ILE A 1 177 ? 3.176 2.164 4.497 1.00 93.81 177 ILE A O 1
ATOM 1346 N N . ILE A 1 178 ? 2.553 1.856 2.382 1.00 95.31 178 ILE A N 1
ATOM 1347 C CA . ILE A 1 178 ? 3.162 0.533 2.221 1.00 95.31 178 ILE A CA 1
ATOM 1348 C C . ILE A 1 178 ? 4.203 0.611 1.106 1.00 95.31 178 ILE A C 1
ATOM 1350 O O . ILE A 1 178 ? 3.863 0.890 -0.038 1.00 95.31 178 ILE A O 1
ATOM 1354 N N . LEU A 1 179 ? 5.466 0.361 1.430 1.00 94.31 179 LEU A N 1
ATOM 1355 C CA . LEU A 1 179 ? 6.590 0.453 0.502 1.00 94.31 179 LEU A CA 1
ATOM 1356 C C . LEU A 1 179 ? 7.158 -0.944 0.249 1.00 94.31 179 LEU A C 1
ATOM 1358 O O . LEU A 1 179 ? 7.809 -1.516 1.123 1.00 94.31 179 LEU A O 1
ATOM 1362 N N . ASP A 1 180 ? 6.921 -1.495 -0.939 1.00 94.00 180 ASP A N 1
ATOM 1363 C CA . ASP A 1 180 ? 7.578 -2.709 -1.419 1.00 94.00 180 ASP A CA 1
ATOM 1364 C C . ASP A 1 180 ? 8.753 -2.360 -2.339 1.00 94.00 180 ASP A C 1
ATOM 1366 O O . ASP A 1 180 ? 8.646 -2.363 -3.563 1.00 94.00 180 ASP A O 1
ATOM 1370 N N . ALA A 1 181 ? 9.873 -1.989 -1.718 1.00 90.31 181 ALA A N 1
ATOM 1371 C CA . ALA A 1 181 ? 11.110 -1.640 -2.405 1.00 90.31 181 ALA A CA 1
ATOM 1372 C C . ALA A 1 181 ? 12.323 -1.813 -1.474 1.00 90.31 181 ALA A C 1
ATOM 1374 O O . ALA A 1 181 ? 12.197 -1.758 -0.244 1.00 90.31 181 ALA A O 1
ATOM 1375 N N . CYS A 1 182 ? 13.505 -2.021 -2.061 1.00 86.31 182 CYS A N 1
ATOM 1376 C CA . CYS A 1 182 ? 14.758 -2.218 -1.328 1.00 86.31 182 CYS A CA 1
ATOM 1377 C C . CYS A 1 182 ? 15.070 -1.046 -0.382 1.00 86.31 182 CYS A C 1
ATOM 1379 O O . CYS A 1 182 ? 14.874 0.109 -0.738 1.00 86.31 182 CYS A O 1
ATOM 1381 N N . GLU A 1 183 ? 15.593 -1.343 0.811 1.00 81.50 183 GLU A N 1
ATOM 1382 C CA . GLU A 1 183 ? 16.182 -0.350 1.734 1.00 81.50 183 GLU A CA 1
ATOM 1383 C C . GLU A 1 183 ? 15.286 0.839 2.163 1.00 81.50 183 GLU A C 1
ATOM 1385 O O . GLU A 1 183 ? 15.766 1.787 2.783 1.00 81.50 183 GLU A O 1
ATOM 1390 N N . THR A 1 184 ? 13.980 0.808 1.884 1.00 80.56 184 THR A N 1
ATOM 1391 C CA . THR A 1 184 ? 13.069 1.935 2.166 1.00 80.56 184 THR A CA 1
ATOM 1392 C C . THR A 1 184 ? 12.808 2.150 3.650 1.00 80.56 184 THR A C 1
ATOM 1394 O O . THR A 1 184 ? 12.521 3.266 4.077 1.00 80.56 184 THR A O 1
ATOM 1397 N N . GLY A 1 185 ? 12.913 1.106 4.470 1.00 72.25 185 GLY A N 1
ATOM 1398 C CA . GLY A 1 185 ? 12.583 1.221 5.881 1.00 72.25 185 GLY A CA 1
ATOM 1399 C C . GLY A 1 185 ? 13.589 2.051 6.685 1.00 72.25 185 GLY A C 1
ATOM 1400 O O . GLY A 1 185 ? 13.168 2.763 7.593 1.00 72.25 185 GLY A O 1
ATOM 1401 N N . LEU A 1 186 ? 14.890 2.002 6.370 1.00 69.62 186 LEU A N 1
ATOM 1402 C CA . LEU A 1 186 ? 15.907 2.829 7.040 1.00 69.62 186 LEU A CA 1
ATOM 1403 C C . LEU A 1 186 ? 15.828 4.313 6.660 1.00 69.62 186 LEU A C 1
ATOM 1405 O O . LEU A 1 186 ? 16.289 5.146 7.437 1.00 69.62 186 LEU A O 1
ATOM 1409 N N . ALA A 1 187 ? 15.244 4.645 5.506 1.00 69.00 187 ALA A N 1
ATOM 1410 C CA . ALA A 1 187 ? 15.036 6.033 5.099 1.00 69.00 187 ALA A CA 1
ATOM 1411 C C . ALA A 1 187 ? 13.839 6.695 5.787 1.00 69.00 187 ALA A C 1
ATOM 1413 O O . ALA A 1 187 ? 13.737 7.919 5.768 1.00 69.00 187 ALA A O 1
ATOM 1414 N N . ILE A 1 188 ? 12.949 5.928 6.431 1.00 73.00 188 ILE A N 1
ATOM 1415 C CA . ILE A 1 188 ? 11.869 6.526 7.215 1.00 73.00 188 ILE A CA 1
ATOM 1416 C C . ILE A 1 188 ? 12.464 7.172 8.476 1.00 73.00 188 ILE A C 1
ATOM 1418 O O . ILE A 1 188 ? 13.034 6.451 9.303 1.00 73.00 188 ILE A O 1
ATOM 1422 N N . PRO A 1 189 ? 12.313 8.498 8.674 1.00 64.44 189 PRO A N 1
ATOM 1423 C CA . PRO A 1 189 ? 12.871 9.175 9.834 1.00 64.44 189 PRO A CA 1
ATOM 1424 C C . PRO A 1 189 ? 12.415 8.532 11.145 1.00 64.44 189 PRO A C 1
ATOM 1426 O O . PRO A 1 189 ? 11.239 8.205 11.349 1.00 64.44 189 PRO A O 1
ATOM 1429 N N . HIS A 1 190 ? 13.356 8.382 12.073 1.00 54.41 190 HIS A N 1
ATOM 1430 C CA . HIS A 1 190 ? 13.052 8.010 13.446 1.00 54.41 190 HIS A CA 1
ATOM 1431 C C . HIS A 1 190 ? 12.299 9.155 14.127 1.00 54.41 190 HIS A C 1
ATOM 1433 O O . HIS A 1 190 ? 12.921 10.078 14.645 1.00 54.41 190 HIS A O 1
ATOM 1439 N N . SER A 1 191 ? 10.969 9.102 14.170 1.00 50.16 191 SER A N 1
ATOM 1440 C CA . SER A 1 191 ? 10.219 10.035 15.010 1.00 50.16 191 SER A CA 1
ATOM 1441 C C . SER A 1 191 ? 10.150 9.531 16.453 1.00 50.16 191 SER A C 1
ATOM 1443 O O . SER A 1 191 ? 10.213 8.326 16.733 1.00 50.16 191 SER A O 1
ATOM 1445 N N . GLN A 1 192 ? 9.958 10.452 17.399 1.00 42.47 192 GLN A N 1
ATOM 1446 C CA . GLN A 1 192 ? 9.660 10.114 18.795 1.00 42.47 192 GLN A CA 1
ATOM 1447 C C . GLN A 1 192 ? 8.340 9.341 18.959 1.00 42.47 192 GLN A C 1
ATOM 1449 O O . GLN A 1 192 ? 8.050 8.875 20.047 1.00 42.47 192 GLN A O 1
ATOM 1454 N N . GLU A 1 193 ? 7.582 9.096 17.889 1.00 42.34 193 GLU A N 1
ATOM 1455 C CA . GLU A 1 193 ? 6.336 8.316 17.900 1.00 42.34 193 GLU A CA 1
ATOM 1456 C C . GLU A 1 193 ? 6.387 7.115 16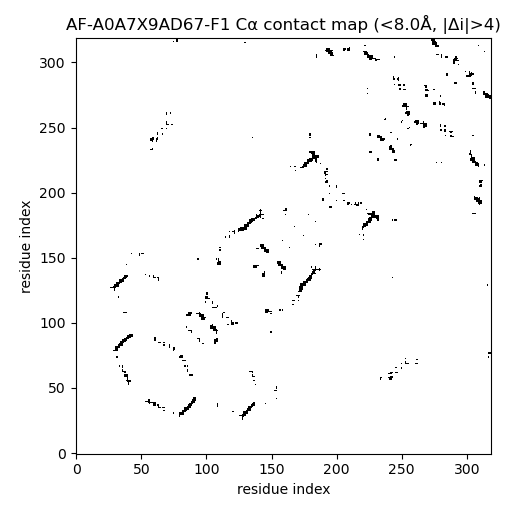.941 1.00 42.34 193 GLU A C 1
ATOM 1458 O O . GLU A 1 193 ? 5.526 6.249 16.982 1.00 42.34 193 GLU A O 1
ATOM 1463 N N . SER A 1 194 ? 7.451 6.995 16.143 1.00 42.41 194 SER A N 1
ATOM 1464 C CA . SER A 1 194 ? 7.745 5.882 15.246 1.00 42.41 194 SER A CA 1
ATOM 1465 C C . SER A 1 194 ? 8.997 5.164 15.741 1.00 42.41 194 SER A C 1
ATOM 1467 O O . SER A 1 194 ? 10.129 5.598 15.535 1.00 42.41 194 SER A O 1
ATOM 1469 N N . SER A 1 195 ? 8.832 4.080 16.497 1.00 47.09 195 SER A N 1
ATOM 1470 C CA . SER A 1 195 ? 9.941 3.163 16.767 1.00 47.09 195 SER A CA 1
ATOM 1471 C C . SER A 1 195 ? 9.953 2.106 15.684 1.00 47.09 195 SER A C 1
ATOM 1473 O O . SER A 1 195 ? 9.016 1.315 15.584 1.00 47.09 195 SER A O 1
ATOM 1475 N N . SER A 1 196 ? 11.047 2.041 14.933 1.00 48.50 196 SER A N 1
ATOM 1476 C CA . SER A 1 196 ? 11.448 0.780 14.331 1.00 48.50 196 SER A CA 1
ATOM 1477 C C . SER A 1 196 ? 11.535 -0.250 15.459 1.00 48.50 196 SER A C 1
ATOM 1479 O O . SER A 1 196 ? 12.420 -0.170 16.313 1.00 48.50 196 SER A O 1
ATOM 1481 N N . THR A 1 197 ? 10.630 -1.231 15.467 1.00 47.97 197 THR A N 1
ATOM 1482 C CA . THR A 1 197 ? 10.654 -2.357 16.425 1.00 47.97 197 THR A CA 1
ATOM 1483 C C . THR A 1 197 ? 11.944 -3.186 16.335 1.00 47.97 197 THR A C 1
ATOM 1485 O O . THR A 1 197 ? 12.181 -4.071 17.155 1.00 47.97 197 THR A O 1
ATOM 1488 N N . LEU A 1 198 ? 12.786 -2.898 15.338 1.00 48.78 198 LEU A N 1
ATOM 1489 C CA . LEU A 1 198 ? 14.061 -3.547 15.068 1.00 48.78 198 LEU A CA 1
ATOM 1490 C C . LEU A 1 198 ? 15.245 -2.764 15.633 1.00 48.78 198 LEU A C 1
ATOM 1492 O O . LEU A 1 198 ? 16.129 -3.364 16.239 1.00 48.78 198 LEU A O 1
ATOM 1496 N N . LEU A 1 199 ? 15.262 -1.442 15.450 1.00 49.88 199 LEU A N 1
ATOM 1497 C CA . LEU A 1 199 ? 16.352 -0.575 15.910 1.00 49.88 199 LEU A CA 1
ATOM 1498 C C . LEU A 1 199 ? 16.188 -0.182 17.388 1.00 49.88 199 LEU A C 1
ATOM 1500 O O . LEU A 1 199 ? 17.172 0.085 18.077 1.00 49.88 199 LEU A O 1
ATOM 1504 N N . GLU A 1 200 ? 14.958 -0.217 17.908 1.00 52.59 200 GLU A N 1
ATOM 1505 C CA . GLU A 1 200 ? 14.633 0.059 19.309 1.00 52.59 200 GLU A CA 1
ATOM 1506 C C . GLU A 1 200 ? 14.005 -1.174 19.979 1.00 52.59 200 GLU A C 1
ATOM 1508 O O . GLU A 1 200 ? 12.807 -1.242 20.227 1.00 52.59 200 GLU A O 1
ATOM 1513 N N . ASN A 1 201 ? 14.832 -2.168 20.309 1.00 51.78 201 ASN A N 1
ATOM 1514 C CA . ASN A 1 201 ? 14.403 -3.446 20.899 1.00 51.78 201 ASN A CA 1
ATOM 1515 C C . ASN A 1 201 ? 14.261 -3.439 22.439 1.00 51.78 201 ASN A C 1
ATOM 1517 O O . ASN A 1 201 ? 14.232 -4.503 23.060 1.00 51.78 201 ASN A O 1
ATOM 1521 N N . SER A 1 202 ? 14.199 -2.265 23.076 1.00 60.00 202 SER A N 1
ATOM 1522 C CA . SER A 1 202 ? 14.098 -2.158 24.536 1.00 60.00 202 SER A CA 1
ATOM 1523 C C . SER A 1 202 ? 12.692 -1.773 24.982 1.00 60.00 202 SER A C 1
ATOM 1525 O O . SER A 1 202 ? 12.211 -0.688 24.655 1.00 60.00 202 SER A O 1
ATOM 1527 N N . ILE A 1 203 ? 12.095 -2.605 25.841 1.00 60.44 203 ILE A N 1
ATOM 1528 C CA . ILE A 1 203 ? 10.836 -2.318 26.549 1.00 60.44 203 ILE A CA 1
ATOM 1529 C C . ILE A 1 203 ? 10.889 -0.964 27.267 1.00 60.44 203 ILE A C 1
ATOM 1531 O O . ILE A 1 203 ? 9.906 -0.233 27.256 1.00 60.44 203 ILE A O 1
ATOM 1535 N N . SER A 1 204 ? 12.029 -0.584 27.853 1.00 59.84 204 SER A N 1
ATOM 1536 C CA . SER A 1 204 ? 12.142 0.700 28.557 1.00 59.84 204 SER A CA 1
ATOM 1537 C C . SER A 1 204 ? 12.091 1.900 27.611 1.00 59.84 204 SER A C 1
ATOM 1539 O O . SER A 1 204 ? 11.470 2.906 27.941 1.00 59.84 204 SER A O 1
ATOM 1541 N N . LYS A 1 205 ? 12.693 1.782 26.419 1.00 63.06 205 LYS A N 1
ATOM 1542 C CA . LYS A 1 205 ? 12.620 2.818 25.379 1.00 63.06 205 LYS A CA 1
ATOM 1543 C C . LYS A 1 205 ? 11.204 2.918 24.824 1.00 63.06 205 LYS A C 1
ATOM 1545 O O . LYS A 1 205 ? 10.686 4.016 24.691 1.00 63.06 205 LYS A O 1
ATOM 1550 N N . TRP A 1 206 ? 10.564 1.774 24.596 1.00 59.53 206 TRP A N 1
ATOM 1551 C CA . TRP A 1 206 ? 9.175 1.686 24.154 1.00 59.53 206 TRP A CA 1
ATOM 1552 C C . TRP A 1 206 ? 8.202 2.348 25.146 1.00 59.53 206 TRP A C 1
ATOM 1554 O O . TRP A 1 206 ? 7.395 3.185 24.751 1.00 59.53 206 TRP A O 1
ATOM 1564 N N . TYR A 1 207 ? 8.337 2.059 26.447 1.00 61.88 207 TYR A N 1
ATOM 1565 C CA . TYR A 1 207 ? 7.543 2.696 27.506 1.00 61.88 207 TYR A CA 1
ATOM 1566 C C . TYR A 1 207 ? 7.801 4.203 27.602 1.00 61.88 207 TYR A C 1
ATOM 1568 O O . TYR A 1 207 ? 6.854 4.982 27.649 1.00 61.88 207 TYR A O 1
ATOM 1576 N N . ALA A 1 208 ? 9.068 4.630 27.606 1.00 66.12 208 ALA A N 1
ATOM 1577 C CA . ALA A 1 208 ? 9.413 6.051 27.658 1.00 66.12 208 ALA A CA 1
ATOM 1578 C C . ALA A 1 208 ? 8.813 6.831 26.476 1.00 66.12 208 ALA A C 1
ATOM 1580 O O . ALA A 1 208 ? 8.342 7.950 26.656 1.00 66.12 208 ALA A O 1
ATOM 1581 N N . LYS A 1 209 ? 8.773 6.201 25.298 1.00 62.12 209 LYS A N 1
ATOM 1582 C CA . LYS A 1 209 ? 8.197 6.736 24.063 1.00 62.12 209 LYS A CA 1
ATOM 1583 C C . LYS A 1 209 ? 6.669 6.822 24.104 1.00 62.12 209 LYS A C 1
ATOM 1585 O O . LYS A 1 209 ? 6.096 7.836 23.732 1.00 62.12 209 LYS A O 1
ATOM 1590 N N . TYR A 1 210 ? 5.992 5.791 24.618 1.00 59.66 210 TYR A N 1
ATOM 1591 C CA . TYR A 1 210 ? 4.531 5.803 24.782 1.00 59.66 210 TYR A CA 1
ATOM 1592 C C . TYR A 1 210 ? 4.044 6.954 25.680 1.00 59.66 210 TYR A C 1
ATOM 1594 O O . TYR A 1 210 ? 2.964 7.500 25.455 1.00 59.66 210 TYR A O 1
ATOM 1602 N N . PHE A 1 211 ? 4.833 7.316 26.697 1.00 65.06 211 PHE A N 1
ATOM 1603 C CA . PHE A 1 211 ? 4.495 8.354 27.675 1.00 65.06 211 PHE A CA 1
ATOM 1604 C C . PHE A 1 211 ? 5.176 9.713 27.423 1.00 65.06 211 PHE A C 1
ATOM 1606 O O . PHE A 1 211 ? 4.979 10.638 28.215 1.00 65.06 211 PHE A O 1
ATOM 1613 N N . SER A 1 212 ? 5.961 9.876 26.351 1.00 61.31 212 SER A N 1
ATOM 1614 C CA . SER A 1 212 ? 6.587 11.167 26.036 1.00 61.31 212 SER A CA 1
ATOM 1615 C C . SER A 1 212 ? 5.554 12.170 25.512 1.00 61.31 212 SER A C 1
ATOM 1617 O O . SER A 1 212 ? 4.774 11.859 24.615 1.00 61.31 212 SER A O 1
ATOM 1619 N N . GLN A 1 213 ? 5.550 13.389 26.061 1.00 51.44 213 GLN A N 1
ATOM 1620 C CA . GLN A 1 213 ? 4.612 14.465 25.693 1.00 51.44 213 GLN A CA 1
ATOM 1621 C C . GLN A 1 213 ? 5.080 15.319 24.497 1.00 51.44 213 GLN A C 1
ATOM 1623 O O . GLN A 1 213 ? 4.396 16.256 24.097 1.00 51.44 213 GLN A O 1
ATOM 1628 N N . THR A 1 214 ? 6.243 15.013 23.928 1.00 50.12 214 THR A N 1
ATOM 1629 C CA . THR A 1 214 ? 6.905 15.741 22.839 1.00 50.12 214 THR A CA 1
ATOM 1630 C C . THR A 1 214 ? 6.515 15.150 21.479 1.00 50.12 214 THR A C 1
ATOM 1632 O O . THR A 1 214 ? 7.272 14.402 20.871 1.00 50.12 214 THR A O 1
ATOM 1635 N N . SER A 1 215 ? 5.302 15.433 20.998 1.00 46.97 215 SER A N 1
ATOM 1636 C CA . SER A 1 215 ? 4.855 14.982 19.671 1.00 46.97 215 SER A CA 1
ATOM 1637 C C . SER A 1 215 ? 5.193 16.015 18.598 1.00 46.97 215 SER A C 1
ATOM 1639 O O . SER A 1 215 ? 4.407 16.928 18.351 1.00 46.97 215 SER A O 1
ATOM 1641 N N . GLU A 1 216 ? 6.366 15.896 17.978 1.00 44.50 216 GLU A N 1
ATOM 1642 C CA . GLU A 1 216 ? 6.767 16.759 16.851 1.00 44.50 216 GLU A CA 1
ATOM 1643 C C . GLU A 1 216 ? 6.303 16.227 15.479 1.00 44.50 216 GLU A C 1
ATOM 1645 O O . GLU A 1 216 ? 6.447 16.926 14.483 1.00 44.50 216 GLU A O 1
ATOM 1650 N N . HIS A 1 217 ? 5.696 15.033 15.408 1.00 48.41 217 HIS A N 1
ATOM 1651 C CA . HIS A 1 217 ? 5.202 14.448 14.155 1.00 48.41 217 HIS A CA 1
ATOM 1652 C C . HIS A 1 217 ? 3.708 14.101 14.196 1.00 48.41 217 HIS A C 1
ATOM 1654 O O . HIS A 1 217 ? 3.116 13.888 15.251 1.00 48.41 217 HIS A O 1
ATOM 1660 N N . ASP A 1 218 ? 3.094 14.079 13.011 1.00 54.88 218 ASP A N 1
ATOM 1661 C CA . ASP A 1 218 ? 1.679 13.782 12.815 1.00 54.88 218 ASP A CA 1
ATOM 1662 C C . ASP A 1 218 ? 1.380 12.306 13.140 1.00 54.88 218 ASP A C 1
ATOM 1664 O O . ASP A 1 218 ? 1.737 11.389 12.398 1.00 54.88 218 ASP A O 1
ATOM 1668 N N . ARG A 1 219 ? 0.664 12.093 14.250 1.00 64.75 219 ARG A N 1
ATOM 1669 C CA . ARG A 1 219 ? 0.192 10.793 14.772 1.00 64.75 219 ARG A CA 1
ATOM 1670 C C . ARG A 1 219 ? -0.709 10.007 13.818 1.00 64.75 219 ARG A C 1
ATOM 1672 O O . ARG A 1 219 ? -1.182 8.921 14.164 1.00 64.75 219 ARG A O 1
ATOM 1679 N N . SER A 1 220 ? -1.015 10.568 12.656 1.00 76.50 220 SER A N 1
ATOM 1680 C CA . SER A 1 220 ? -1.897 9.971 11.674 1.00 76.50 220 SER A CA 1
ATOM 1681 C C . SER A 1 220 ? -1.172 9.173 10.586 1.00 76.50 220 SER A C 1
ATOM 1683 O O . SER A 1 220 ? -1.875 8.479 9.865 1.00 76.50 220 SER A O 1
ATOM 1685 N N . ILE A 1 221 ? 0.166 9.199 10.464 1.00 84.94 221 ILE A N 1
ATOM 1686 C CA . ILE A 1 221 ? 0.897 8.469 9.402 1.00 84.94 221 ILE A CA 1
ATOM 1687 C C . ILE A 1 221 ? 1.630 7.229 9.935 1.00 84.94 221 ILE A C 1
ATOM 1689 O O . ILE A 1 221 ? 2.463 7.318 10.834 1.00 84.94 221 ILE A O 1
ATOM 1693 N N . TYR A 1 222 ? 1.375 6.084 9.302 1.00 86.06 222 TYR A N 1
ATOM 1694 C CA . TYR A 1 222 ? 2.022 4.796 9.550 1.00 86.06 222 TYR A CA 1
ATOM 1695 C C . TYR A 1 222 ? 2.655 4.294 8.254 1.00 86.06 222 TYR A C 1
ATOM 1697 O O . TYR A 1 222 ? 2.049 4.395 7.190 1.00 86.06 222 TYR A O 1
ATOM 1705 N N . VAL A 1 223 ? 3.861 3.736 8.330 1.00 88.06 223 VAL A N 1
ATOM 1706 C CA . VAL A 1 223 ? 4.616 3.233 7.175 1.00 88.06 223 VAL A CA 1
ATOM 1707 C C . VAL A 1 223 ? 4.986 1.777 7.401 1.00 88.06 223 VAL A C 1
ATOM 1709 O O . VAL A 1 223 ? 5.669 1.453 8.364 1.00 88.06 223 VAL A O 1
ATOM 1712 N N . MET A 1 224 ? 4.593 0.894 6.495 1.00 90.62 224 MET A N 1
ATOM 1713 C CA . MET A 1 224 ? 5.060 -0.483 6.426 1.00 90.62 224 MET A CA 1
ATOM 1714 C C . MET A 1 224 ? 6.030 -0.610 5.253 1.00 90.62 224 MET A C 1
ATOM 1716 O O . MET A 1 224 ? 5.692 -0.241 4.139 1.00 90.62 224 MET A O 1
ATOM 1720 N N . SER A 1 225 ? 7.228 -1.130 5.484 1.00 90.75 225 SER A N 1
ATOM 1721 C CA . SER A 1 225 ? 8.227 -1.370 4.438 1.00 90.75 225 SER A CA 1
ATOM 1722 C C . SER A 1 225 ? 8.509 -2.860 4.308 1.00 90.75 225 SER A C 1
ATOM 1724 O O . SER A 1 225 ? 8.541 -3.589 5.306 1.00 90.75 225 SER A O 1
ATOM 1726 N N . SER A 1 226 ? 8.738 -3.311 3.078 1.00 90.12 226 SER A N 1
ATOM 1727 C CA . SER A 1 226 ? 9.125 -4.688 2.779 1.00 90.12 226 SER A CA 1
ATOM 1728 C C . SER A 1 226 ? 10.541 -5.012 3.235 1.00 90.12 226 SER A C 1
ATOM 1730 O O . SER A 1 226 ? 10.852 -6.172 3.513 1.00 90.12 226 SER A O 1
ATOM 1732 N N . SER A 1 227 ? 11.380 -3.984 3.360 1.00 85.19 227 SER A N 1
ATOM 1733 C CA . SER A 1 227 ? 12.761 -4.108 3.782 1.00 85.19 227 SER A CA 1
ATOM 1734 C C . SER A 1 227 ? 13.239 -2.877 4.551 1.00 85.19 227 SER A C 1
ATOM 1736 O O . SER A 1 227 ? 13.134 -1.753 4.068 1.00 85.19 227 SER A O 1
ATOM 1738 N N . ALA A 1 228 ? 13.818 -3.097 5.734 1.00 78.00 228 ALA A N 1
ATOM 1739 C CA . ALA A 1 228 ? 14.495 -2.057 6.497 1.00 78.00 228 ALA A CA 1
ATOM 1740 C C . ALA A 1 228 ? 15.773 -1.581 5.785 1.00 78.00 228 ALA A C 1
ATOM 1742 O O . ALA A 1 228 ? 15.809 -0.479 5.253 1.00 78.00 228 ALA A O 1
ATOM 1743 N N . GLY A 1 229 ? 16.810 -2.419 5.767 1.00 73.88 229 GLY A N 1
ATOM 1744 C CA . GLY A 1 229 ? 18.127 -2.130 5.174 1.00 73.88 229 GLY A CA 1
ATOM 1745 C C . GLY A 1 229 ? 18.699 -3.334 4.433 1.00 73.88 229 GLY A C 1
ATOM 1746 O O . GLY A 1 229 ? 19.891 -3.611 4.503 1.00 73.88 229 GLY A O 1
ATOM 1747 N N . THR A 1 230 ? 17.809 -4.131 3.847 1.00 78.94 230 THR A N 1
ATOM 1748 C CA . THR A 1 230 ? 18.120 -5.317 3.041 1.00 78.94 230 THR A CA 1
ATOM 1749 C C . THR A 1 230 ? 17.549 -5.146 1.628 1.00 78.94 230 THR A C 1
ATOM 1751 O O . THR A 1 230 ? 16.812 -4.188 1.363 1.00 78.94 230 THR A O 1
ATOM 1754 N N . ASP A 1 231 ? 17.810 -6.085 0.726 1.00 84.31 231 ASP A N 1
ATOM 1755 C CA . ASP A 1 231 ? 17.068 -6.121 -0.537 1.00 84.31 231 ASP A CA 1
ATOM 1756 C C . ASP A 1 231 ? 15.585 -6.475 -0.285 1.00 84.31 231 ASP A C 1
ATOM 1758 O O . ASP A 1 231 ? 15.232 -7.076 0.738 1.00 84.31 231 ASP A O 1
ATOM 1762 N N . SER A 1 232 ? 14.721 -6.113 -1.235 1.00 85.38 232 SER A N 1
ATOM 1763 C CA . SER A 1 232 ? 13.388 -6.702 -1.411 1.00 85.38 232 SER A CA 1
ATOM 1764 C C . SER A 1 232 ? 13.408 -7.596 -2.650 1.00 85.38 232 SER A C 1
ATOM 1766 O O . SER A 1 232 ? 14.045 -7.256 -3.648 1.00 85.38 232 SER A O 1
ATOM 1768 N N . TYR A 1 233 ? 12.738 -8.745 -2.589 1.00 90.69 233 TYR A N 1
ATOM 1769 C CA . TYR A 1 233 ? 12.792 -9.762 -3.638 1.00 90.69 233 TYR A CA 1
ATOM 1770 C C . TYR A 1 233 ? 11.431 -9.983 -4.304 1.00 90.69 233 TYR A C 1
ATOM 1772 O O . TYR A 1 233 ? 10.389 -9.900 -3.656 1.00 90.69 233 TYR A O 1
ATOM 1780 N N . GLU A 1 234 ? 11.456 -10.364 -5.582 1.00 90.88 234 GLU A N 1
ATOM 1781 C CA . GLU A 1 234 ? 10.300 -10.889 -6.316 1.00 90.88 234 GLU A CA 1
ATOM 1782 C C . GLU A 1 234 ? 10.397 -12.416 -6.450 1.00 90.88 234 GLU A C 1
ATOM 1784 O O . GLU A 1 234 ? 11.491 -12.980 -6.544 1.00 90.88 234 GLU A O 1
ATOM 1789 N N . ALA A 1 235 ? 9.251 -13.095 -6.478 1.00 89.38 235 ALA A N 1
ATOM 1790 C CA . ALA A 1 235 ? 9.167 -14.525 -6.753 1.00 89.38 235 ALA A CA 1
ATOM 1791 C C . ALA A 1 235 ? 7.900 -14.874 -7.544 1.00 89.38 235 ALA A C 1
ATOM 1793 O O . ALA A 1 235 ? 6.878 -14.189 -7.464 1.00 89.38 235 ALA A O 1
ATOM 1794 N N . GLU A 1 236 ? 7.961 -15.971 -8.301 1.00 89.31 236 GLU A N 1
ATOM 1795 C CA . GLU A 1 236 ? 6.804 -16.487 -9.027 1.00 89.31 236 GLU A CA 1
ATOM 1796 C C . GLU A 1 236 ? 5.873 -17.290 -8.115 1.00 89.31 236 GLU A C 1
ATOM 1798 O O . GLU A 1 236 ? 6.282 -18.225 -7.423 1.00 89.31 236 GLU A O 1
ATOM 1803 N N . PHE A 1 237 ? 4.583 -16.969 -8.178 1.00 83.69 237 PHE A N 1
ATOM 1804 C CA . PHE A 1 237 ? 3.513 -17.676 -7.490 1.00 83.69 237 PHE A CA 1
ATOM 1805 C C . PHE A 1 237 ? 2.356 -17.909 -8.459 1.00 83.69 237 PHE A C 1
ATOM 1807 O O . PHE A 1 237 ? 1.779 -16.967 -8.997 1.00 83.69 237 PHE A O 1
ATOM 1814 N N . ASN A 1 238 ? 2.018 -19.180 -8.694 1.00 83.75 238 ASN A N 1
ATOM 1815 C CA . ASN A 1 238 ? 0.970 -19.592 -9.638 1.00 83.75 238 ASN A CA 1
ATOM 1816 C C . ASN A 1 238 ? 1.113 -18.952 -11.035 1.00 83.75 238 ASN A C 1
ATOM 1818 O O . ASN A 1 238 ? 0.129 -18.542 -11.647 1.00 83.75 238 ASN A O 1
ATOM 1822 N N . GLY A 1 239 ? 2.349 -18.865 -11.537 1.00 85.88 239 GLY A N 1
ATOM 1823 C CA . GLY A 1 239 ? 2.650 -18.355 -12.880 1.00 85.88 239 GLY A CA 1
ATOM 1824 C C . GLY A 1 239 ? 2.625 -16.830 -13.022 1.00 85.88 239 GLY A C 1
ATOM 1825 O O . GLY A 1 239 ? 2.703 -16.332 -14.142 1.00 85.88 239 GLY A O 1
ATOM 1826 N N . LYS A 1 240 ? 2.520 -16.082 -11.917 1.00 90.81 240 LYS A N 1
ATOM 1827 C CA . LYS A 1 240 ? 2.655 -14.620 -11.883 1.00 90.81 240 LYS A CA 1
ATOM 1828 C C . LYS A 1 240 ? 3.777 -14.231 -10.918 1.00 90.81 240 LYS A C 1
ATOM 1830 O O . LYS A 1 240 ? 3.891 -14.823 -9.847 1.00 90.81 240 LYS A O 1
ATOM 1835 N N . SER A 1 241 ? 4.587 -13.239 -11.277 1.00 93.88 241 SER A N 1
ATOM 1836 C CA . SER A 1 241 ? 5.573 -12.661 -10.355 1.00 93.88 241 SER A CA 1
ATOM 1837 C C . SER A 1 241 ? 4.887 -11.710 -9.369 1.00 93.88 241 SER A C 1
ATOM 1839 O O . SER A 1 241 ? 3.946 -11.016 -9.761 1.00 93.88 241 SER A O 1
ATOM 1841 N N . TYR A 1 242 ? 5.358 -11.689 -8.123 1.00 95.25 242 TYR A N 1
ATOM 1842 C CA . TYR A 1 242 ? 4.958 -10.768 -7.052 1.00 95.25 242 TYR A CA 1
ATOM 1843 C C . TYR A 1 242 ? 6.166 -10.435 -6.174 1.00 95.25 242 TYR A C 1
ATOM 1845 O O . TYR A 1 242 ? 7.060 -11.274 -6.017 1.00 95.25 242 TYR A O 1
ATOM 1853 N N . GLY A 1 243 ? 6.151 -9.276 -5.514 1.00 95.12 243 GLY A N 1
ATOM 1854 C CA . GLY A 1 243 ? 7.029 -9.021 -4.374 1.00 95.12 243 GLY A CA 1
ATOM 1855 C C . GLY A 1 243 ? 6.789 -10.057 -3.271 1.00 95.12 243 GLY A C 1
ATOM 1856 O O . GLY A 1 243 ? 5.647 -10.398 -2.953 1.00 95.12 243 GLY A O 1
ATOM 1857 N N . VAL A 1 244 ? 7.847 -10.599 -2.663 1.00 94.19 244 VAL A N 1
ATOM 1858 C CA . VAL A 1 244 ? 7.720 -11.628 -1.612 1.00 94.19 244 VAL A CA 1
ATOM 1859 C C . VAL A 1 244 ? 6.984 -11.082 -0.391 1.00 94.19 244 VAL A C 1
ATOM 1861 O O . VAL A 1 244 ? 6.147 -11.773 0.197 1.00 94.19 244 VAL A O 1
ATOM 1864 N N . PHE A 1 245 ? 7.254 -9.827 -0.037 1.00 95.50 245 PHE A N 1
ATOM 1865 C CA . PHE A 1 245 ? 6.505 -9.115 0.988 1.00 95.50 245 PHE A CA 1
ATOM 1866 C C . PHE A 1 245 ? 5.039 -8.949 0.590 1.00 95.50 245 PHE A C 1
ATOM 1868 O O . PHE A 1 245 ? 4.157 -9.334 1.360 1.00 95.50 245 PHE A O 1
ATOM 1875 N N . THR A 1 246 ? 4.770 -8.440 -0.618 1.00 96.88 246 THR A N 1
ATOM 1876 C CA . THR A 1 246 ? 3.398 -8.268 -1.107 1.00 96.88 246 THR A CA 1
ATOM 1877 C C . THR A 1 246 ? 2.627 -9.585 -1.127 1.00 96.88 246 THR A C 1
ATOM 1879 O O . THR A 1 246 ? 1.463 -9.629 -0.733 1.00 96.88 246 THR A O 1
ATOM 1882 N N . GLN A 1 247 ? 3.262 -10.690 -1.505 1.00 96.19 247 GLN A N 1
ATOM 1883 C CA . GLN A 1 247 ? 2.623 -11.998 -1.494 1.00 96.19 247 GLN A CA 1
ATOM 1884 C C . GLN A 1 247 ? 2.175 -12.408 -0.083 1.00 96.19 247 GLN A C 1
ATOM 1886 O O . GLN A 1 247 ? 1.042 -12.863 0.103 1.00 96.19 247 GLN A O 1
ATOM 1891 N N . ALA A 1 248 ? 3.036 -12.227 0.919 1.00 96.62 248 ALA A N 1
ATOM 1892 C CA . ALA A 1 248 ? 2.697 -12.516 2.308 1.00 96.62 248 ALA A CA 1
ATOM 1893 C C . ALA A 1 248 ? 1.627 -11.553 2.854 1.00 96.62 248 ALA A C 1
ATOM 1895 O O . ALA A 1 248 ? 0.713 -11.995 3.552 1.00 96.62 248 ALA A O 1
ATOM 1896 N N . LEU A 1 249 ? 1.691 -10.269 2.483 1.00 97.81 249 LEU A N 1
ATOM 1897 C CA . LEU A 1 249 ? 0.675 -9.259 2.796 1.00 97.81 249 LEU A CA 1
ATOM 1898 C C . LEU A 1 249 ? -0.696 -9.682 2.250 1.00 97.81 249 LEU A C 1
ATOM 1900 O O . LEU A 1 249 ? -1.671 -9.732 2.997 1.00 97.81 249 LEU A O 1
ATOM 1904 N N . LEU A 1 250 ? -0.765 -10.052 0.970 1.00 97.81 250 LEU A N 1
ATOM 1905 C CA . LEU A 1 250 ? -1.987 -10.502 0.305 1.00 97.81 250 LEU A CA 1
ATOM 1906 C C . LEU A 1 250 ? -2.570 -11.752 0.972 1.00 97.81 250 LEU A C 1
ATOM 1908 O O . LEU A 1 250 ? -3.771 -11.800 1.233 1.00 97.81 250 LEU A O 1
ATOM 1912 N N . LYS A 1 251 ? -1.737 -12.741 1.322 1.00 96.94 251 LYS A N 1
ATOM 1913 C CA . LYS A 1 251 ? -2.188 -13.906 2.106 1.00 96.94 251 LYS A CA 1
ATOM 1914 C C . LYS A 1 251 ? -2.728 -13.499 3.474 1.00 96.94 251 LYS A C 1
ATOM 1916 O O . LYS A 1 251 ? -3.771 -14.003 3.880 1.00 96.94 251 LYS A O 1
ATOM 1921 N N . GLY A 1 252 ? -2.067 -12.560 4.152 1.00 97.25 252 GLY A N 1
ATOM 1922 C CA . GLY A 1 252 ? -2.513 -12.014 5.435 1.00 97.25 252 GLY A CA 1
ATOM 1923 C C . GLY A 1 252 ? -3.870 -11.318 5.344 1.00 97.25 252 GLY A C 1
ATOM 1924 O O . GLY A 1 252 ? -4.672 -11.434 6.268 1.00 97.25 252 GLY A O 1
ATOM 1925 N N . LEU A 1 253 ? -4.162 -10.685 4.204 1.00 97.81 253 LEU A N 1
ATOM 1926 C CA . LEU A 1 253 ? -5.472 -10.117 3.864 1.00 97.81 253 LEU A CA 1
ATOM 1927 C C . LEU A 1 253 ? -6.518 -11.179 3.474 1.00 97.81 253 LEU A C 1
ATOM 1929 O O . LEU A 1 253 ? -7.697 -10.855 3.369 1.00 97.81 253 LEU A O 1
ATOM 1933 N N . GLY A 1 254 ? -6.127 -12.443 3.293 1.00 97.12 254 GLY A N 1
ATOM 1934 C CA . GLY A 1 254 ? -7.018 -13.543 2.909 1.00 97.12 254 GLY A CA 1
ATOM 1935 C C . GLY A 1 254 ? -7.107 -13.785 1.401 1.00 97.12 254 GLY A C 1
ATOM 1936 O O . GLY A 1 254 ? -8.076 -14.390 0.934 1.00 97.12 254 GLY A O 1
ATOM 1937 N N . TRP A 1 255 ? -6.137 -13.302 0.620 1.00 96.88 255 TRP A N 1
ATOM 1938 C CA . TRP A 1 255 ? -6.058 -13.590 -0.809 1.00 96.88 255 TRP A CA 1
ATOM 1939 C C . TRP A 1 255 ? -5.721 -15.061 -1.057 1.00 96.88 255 TRP A C 1
ATOM 1941 O O . TRP A 1 255 ? -4.723 -15.583 -0.554 1.00 96.88 255 TRP A O 1
ATOM 1951 N N . ASP A 1 256 ? -6.538 -15.717 -1.874 1.00 94.50 256 ASP A N 1
ATOM 1952 C CA . ASP A 1 256 ? -6.301 -17.073 -2.345 1.00 94.50 256 ASP A CA 1
ATOM 1953 C C . ASP A 1 256 ? -5.683 -17.024 -3.744 1.00 94.50 256 ASP A C 1
ATOM 1955 O O . ASP A 1 256 ? -6.369 -16.828 -4.749 1.00 94.50 256 ASP A O 1
ATOM 1959 N N . PHE A 1 257 ? -4.372 -17.249 -3.807 1.00 91.38 257 PHE A N 1
ATOM 1960 C CA . PHE A 1 257 ? -3.620 -17.276 -5.061 1.00 91.38 257 PHE A CA 1
ATOM 1961 C C . PHE A 1 257 ? -4.050 -18.407 -6.005 1.00 91.38 257 PHE A C 1
ATOM 1963 O O . PHE A 1 257 ? -3.802 -18.307 -7.203 1.00 91.38 257 PHE A O 1
ATOM 1970 N N . SER A 1 258 ? -4.664 -19.490 -5.512 1.00 90.62 258 SER A N 1
ATOM 1971 C CA . SER A 1 258 ? -5.133 -20.594 -6.366 1.00 90.62 258 SER A CA 1
ATOM 1972 C C . SER A 1 258 ? -6.415 -20.245 -7.121 1.00 90.62 258 SER A C 1
ATOM 1974 O O . SER A 1 258 ? -6.673 -20.785 -8.193 1.00 90.62 258 SER A O 1
ATOM 1976 N N . GLN A 1 259 ? -7.211 -19.337 -6.557 1.00 90.62 259 GLN A N 1
ATOM 1977 C CA . GLN A 1 259 ? -8.491 -18.894 -7.102 1.00 90.62 259 GLN A CA 1
ATOM 1978 C C . GLN A 1 259 ? -8.449 -17.457 -7.637 1.00 90.62 259 GLN A C 1
ATOM 1980 O O . GLN A 1 259 ? -9.461 -16.989 -8.155 1.00 90.62 259 GLN A O 1
ATOM 1985 N N . ASP A 1 260 ? -7.317 -16.765 -7.472 1.00 90.75 260 ASP A N 1
ATOM 1986 C CA . ASP A 1 260 ? -7.100 -15.361 -7.842 1.00 90.75 260 ASP A CA 1
ATOM 1987 C C . ASP A 1 260 ? -8.205 -14.435 -7.296 1.00 90.75 260 ASP A C 1
ATOM 1989 O O . ASP A 1 260 ? -8.755 -13.589 -8.002 1.00 90.75 260 ASP A O 1
ATOM 1993 N N . LYS A 1 261 ? -8.592 -14.647 -6.028 1.00 94.12 261 LYS A N 1
ATOM 1994 C CA . LYS A 1 261 ? -9.666 -13.894 -5.363 1.00 94.12 261 LYS A CA 1
ATOM 1995 C C . LYS A 1 261 ? -9.491 -13.846 -3.849 1.00 94.12 261 LYS A C 1
ATOM 1997 O O . LYS A 1 261 ? -8.828 -14.693 -3.255 1.00 94.12 261 LYS A O 1
ATOM 2002 N N . LEU A 1 262 ? -10.183 -12.909 -3.201 1.00 94.50 262 LEU A N 1
ATOM 2003 C CA . LEU A 1 262 ? -10.286 -12.884 -1.743 1.00 94.50 262 LEU A CA 1
ATOM 2004 C C . LEU A 1 262 ? -11.159 -14.053 -1.251 1.00 94.50 262 LEU A C 1
ATOM 2006 O O . LEU A 1 262 ? -12.345 -14.128 -1.588 1.00 94.50 262 LEU A O 1
ATOM 2010 N N . GLY A 1 263 ? -10.597 -14.955 -0.443 1.00 90.38 263 GLY A N 1
ATOM 2011 C CA . GLY A 1 263 ? -11.321 -16.101 0.122 1.00 90.38 263 GLY A CA 1
ATOM 2012 C C . GLY A 1 263 ? -12.444 -15.656 1.060 1.00 90.38 263 GLY A C 1
ATOM 2013 O O . GLY A 1 263 ? -12.360 -14.583 1.640 1.00 90.38 263 GLY A O 1
ATOM 2014 N N . SER A 1 264 ? -13.517 -16.435 1.218 1.00 87.19 264 SER A N 1
ATOM 2015 C CA . SER A 1 264 ? -14.698 -16.038 2.015 1.00 87.19 264 SER A CA 1
ATOM 2016 C C . SER A 1 264 ? -14.472 -16.028 3.531 1.00 87.19 264 SER A C 1
ATOM 2018 O O . SER A 1 264 ? -15.275 -15.446 4.255 1.00 87.19 264 SER A O 1
ATOM 2020 N N . ALA A 1 265 ? -13.412 -16.678 4.012 1.00 88.88 265 ALA A N 1
ATOM 2021 C CA . ALA A 1 265 ? -13.032 -16.660 5.419 1.00 88.88 265 ALA A CA 1
ATOM 2022 C C . ALA A 1 265 ? -12.504 -15.271 5.841 1.00 88.88 265 ALA A C 1
ATOM 2024 O O . ALA A 1 265 ? -12.053 -14.500 4.982 1.00 88.88 265 ALA A O 1
ATOM 2025 N N . PRO A 1 266 ? -12.531 -14.947 7.148 1.00 88.38 266 PRO A N 1
ATOM 2026 C CA . PRO A 1 266 ? -11.811 -13.797 7.677 1.00 88.38 266 PRO A CA 1
ATOM 2027 C C . PRO A 1 266 ? -10.336 -13.831 7.267 1.00 88.38 266 PRO A C 1
ATOM 2029 O O . PRO A 1 266 ? -9.727 -14.900 7.174 1.00 88.38 266 PRO A O 1
ATOM 2032 N N . ALA A 1 267 ? -9.773 -12.653 7.014 1.00 94.06 267 ALA A N 1
ATOM 2033 C CA . ALA A 1 267 ? -8.363 -12.506 6.692 1.00 94.06 267 ALA A CA 1
ATOM 2034 C C . ALA A 1 267 ? -7.493 -13.096 7.826 1.00 94.06 267 ALA A C 1
ATOM 2036 O O . ALA A 1 267 ? -7.737 -12.770 8.989 1.00 94.06 267 ALA A O 1
ATOM 2037 N N . PRO A 1 268 ? -6.479 -13.931 7.532 1.00 95.88 268 PRO A N 1
ATOM 2038 C CA . PRO A 1 268 ? -5.652 -14.581 8.553 1.00 95.88 268 PRO A CA 1
ATOM 2039 C C . PRO A 1 268 ? -4.954 -13.633 9.536 1.00 95.88 268 PRO A C 1
ATOM 2041 O O . PRO A 1 268 ? -4.634 -14.035 10.651 1.00 95.88 268 PRO A O 1
ATOM 2044 N N . ALA A 1 269 ? -4.703 -12.387 9.132 1.00 95.00 269 ALA A N 1
ATOM 2045 C CA . ALA A 1 269 ? -4.092 -11.375 9.988 1.00 95.00 269 ALA A CA 1
ATOM 2046 C C . ALA A 1 269 ? -5.080 -10.674 10.944 1.00 95.00 269 ALA A C 1
ATOM 2048 O O . ALA A 1 269 ? -4.642 -9.881 11.778 1.00 95.00 269 ALA A O 1
ATOM 2049 N N . ILE A 1 270 ? -6.391 -10.932 10.836 1.00 93.81 270 ILE A N 1
ATOM 2050 C CA . ILE A 1 270 ? -7.401 -10.368 11.744 1.00 93.81 270 ILE A CA 1
ATOM 2051 C C . ILE A 1 270 ? -7.278 -11.010 13.123 1.00 93.81 270 ILE A C 1
ATOM 2053 O O . ILE A 1 270 ? -7.196 -12.231 13.260 1.00 93.81 270 ILE A O 1
ATOM 2057 N N . GLN A 1 271 ? -7.330 -10.176 14.160 1.00 89.38 271 GLN A N 1
ATOM 2058 C CA . GLN A 1 271 ? -7.408 -10.609 15.550 1.00 89.38 271 GLN A CA 1
ATOM 2059 C C . GLN A 1 271 ? -8.460 -9.797 16.292 1.00 89.38 271 GLN A C 1
ATOM 2061 O O . GLN A 1 271 ? -8.437 -8.571 16.238 1.00 89.38 271 GLN A O 1
ATOM 2066 N N . ASN A 1 272 ? -9.353 -10.479 17.015 1.00 89.12 272 ASN A N 1
ATOM 2067 C CA . ASN A 1 272 ? -10.447 -9.848 17.765 1.00 89.12 272 ASN A CA 1
ATOM 2068 C C . ASN A 1 272 ? -11.248 -8.862 16.892 1.00 89.12 272 ASN A C 1
ATOM 2070 O O . ASN A 1 272 ? -11.401 -7.700 17.259 1.00 89.12 272 ASN A O 1
ATOM 2074 N N . ASP A 1 273 ? -11.653 -9.318 15.701 1.00 91.44 273 ASP A N 1
ATOM 2075 C CA . ASP A 1 273 ? -12.412 -8.545 14.704 1.00 91.44 273 ASP A CA 1
ATOM 2076 C C . ASP A 1 273 ? -11.739 -7.244 14.241 1.00 91.44 273 ASP A C 1
ATOM 2078 O O . ASP A 1 273 ? -12.376 -6.345 13.698 1.00 91.44 273 ASP A O 1
ATOM 2082 N N . ARG A 1 274 ? -10.414 -7.148 14.404 1.00 92.00 274 ARG A N 1
ATOM 2083 C CA . ARG A 1 274 ? -9.611 -6.014 13.947 1.00 92.00 274 ARG A CA 1
ATOM 2084 C C . ARG A 1 274 ? -8.488 -6.478 13.034 1.00 92.00 274 ARG A C 1
ATOM 2086 O O . ARG A 1 274 ? -7.723 -7.382 13.370 1.00 92.00 274 ARG A O 1
ATOM 2093 N N . LEU A 1 275 ? -8.361 -5.822 11.886 1.00 94.00 275 LEU A N 1
ATOM 2094 C CA . LEU A 1 275 ? -7.154 -5.877 11.072 1.00 94.00 275 LEU A CA 1
ATOM 2095 C C . LEU A 1 275 ? -6.259 -4.711 11.472 1.00 94.00 275 LEU A C 1
ATOM 2097 O O . LEU A 1 275 ? -6.673 -3.557 11.367 1.00 94.00 275 LEU A O 1
ATOM 2101 N N . THR A 1 276 ? -5.033 -5.001 11.892 1.00 91.25 276 THR A N 1
ATOM 2102 C CA . THR A 1 276 ? -4.085 -3.976 12.330 1.00 91.25 276 THR A CA 1
ATOM 2103 C C . THR A 1 276 ? -2.758 -4.064 11.592 1.00 91.25 276 THR A C 1
ATOM 2105 O O . THR A 1 276 ? -2.436 -5.085 10.973 1.00 91.25 276 THR A O 1
ATOM 2108 N N . THR A 1 277 ? -1.975 -2.990 11.650 1.00 89.00 277 THR A N 1
ATOM 2109 C CA . THR A 1 277 ? -0.627 -2.962 11.081 1.00 89.00 277 THR A CA 1
ATOM 2110 C C . THR A 1 277 ? 0.298 -3.999 11.716 1.00 89.00 277 THR A C 1
ATOM 2112 O O . THR A 1 277 ? 1.018 -4.684 10.989 1.00 89.00 277 THR A O 1
ATOM 2115 N N . ASP A 1 278 ? 0.237 -4.198 13.036 1.00 85.69 278 ASP A N 1
ATOM 2116 C CA . ASP A 1 278 ? 1.033 -5.225 13.714 1.00 85.69 278 ASP A CA 1
ATOM 2117 C C . ASP A 1 278 ? 0.541 -6.637 13.399 1.00 85.69 278 ASP A C 1
ATOM 2119 O O . ASP A 1 278 ? 1.356 -7.552 13.266 1.00 85.69 278 ASP A O 1
ATOM 2123 N N . GLY A 1 279 ? -0.776 -6.832 13.264 1.00 89.69 279 GLY A N 1
ATOM 2124 C CA . GLY A 1 279 ? -1.360 -8.104 12.840 1.00 89.69 279 GLY A CA 1
ATOM 2125 C C . GLY A 1 279 ? -0.844 -8.522 11.463 1.00 89.69 279 GLY A C 1
ATOM 2126 O O . GLY A 1 279 ? -0.352 -9.641 11.297 1.00 89.69 279 GLY A O 1
ATOM 2127 N N . LEU A 1 280 ? -0.862 -7.592 10.501 1.00 94.00 280 LEU A N 1
ATOM 2128 C CA . LEU A 1 280 ? -0.294 -7.805 9.169 1.00 94.00 280 LEU A CA 1
ATOM 2129 C C . LEU A 1 280 ? 1.214 -8.048 9.222 1.00 94.00 280 LEU A C 1
ATOM 2131 O O . LEU A 1 280 ? 1.680 -9.042 8.669 1.00 94.00 280 LEU A O 1
ATOM 2135 N N . LEU A 1 281 ? 1.985 -7.197 9.909 1.00 91.12 281 LEU A N 1
ATOM 2136 C CA . LEU A 1 281 ? 3.440 -7.352 9.979 1.00 91.12 281 LEU A CA 1
ATOM 2137 C C . LEU A 1 281 ? 3.839 -8.696 10.602 1.00 91.12 281 LEU A C 1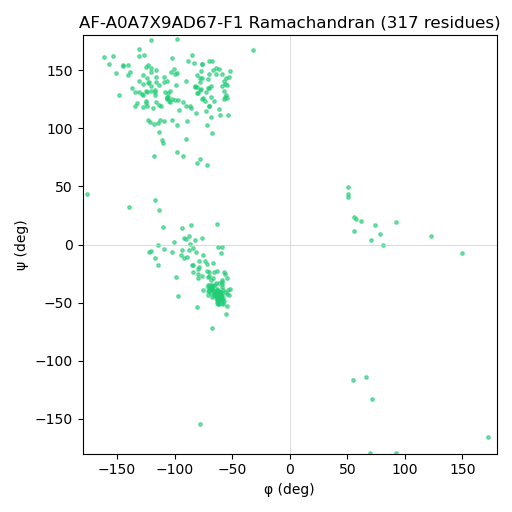
ATOM 2139 O O . LEU A 1 281 ? 4.782 -9.339 10.138 1.00 91.12 281 LEU A O 1
ATOM 2143 N N . ARG A 1 282 ? 3.133 -9.128 11.652 1.00 89.38 282 ARG A N 1
ATOM 2144 C CA . ARG A 1 282 ? 3.358 -10.424 12.297 1.00 89.38 282 ARG A CA 1
ATOM 2145 C C . ARG A 1 282 ? 3.095 -11.568 11.332 1.00 89.38 282 ARG A C 1
ATOM 2147 O O . ARG A 1 282 ? 3.970 -12.413 11.163 1.00 89.38 282 ARG A O 1
ATOM 2154 N N . TYR A 1 283 ? 1.947 -11.545 10.653 1.00 94.31 283 TYR A N 1
ATOM 2155 C CA . TYR A 1 283 ? 1.612 -12.555 9.656 1.00 94.31 283 TYR A CA 1
ATOM 2156 C C . TYR A 1 283 ? 2.671 -12.617 8.549 1.00 94.31 283 TYR A C 1
ATOM 2158 O O . TYR A 1 283 ? 3.153 -13.699 8.216 1.00 94.31 283 TYR A O 1
ATOM 2166 N N . ILE A 1 284 ? 3.091 -11.459 8.030 1.00 94.62 284 ILE A N 1
ATOM 2167 C CA . ILE A 1 284 ? 4.119 -11.350 6.990 1.00 94.62 284 ILE A CA 1
ATOM 2168 C C . ILE A 1 284 ? 5.430 -11.978 7.459 1.00 94.62 284 ILE A C 1
ATOM 2170 O O . ILE A 1 284 ? 5.971 -12.824 6.757 1.00 94.62 284 ILE A O 1
ATOM 2174 N N . LYS A 1 285 ? 5.927 -11.628 8.652 1.00 90.44 285 LYS A N 1
ATOM 2175 C CA . LYS A 1 285 ? 7.180 -12.185 9.197 1.00 90.44 285 LYS A CA 1
ATOM 2176 C C . LYS A 1 285 ? 7.143 -13.707 9.349 1.00 90.44 285 LYS A C 1
ATOM 2178 O O . LYS A 1 285 ? 8.182 -14.347 9.206 1.00 90.44 285 LYS A O 1
ATOM 2183 N N . GLU A 1 286 ? 5.975 -14.272 9.644 1.00 90.75 286 GLU A N 1
ATOM 2184 C CA . GLU A 1 286 ? 5.776 -15.717 9.794 1.00 90.75 286 GLU A CA 1
ATOM 2185 C C . GLU A 1 286 ? 5.636 -16.458 8.452 1.00 90.75 286 GLU A C 1
ATOM 2187 O O . GLU A 1 286 ? 6.008 -17.627 8.374 1.00 90.75 286 GLU A O 1
ATOM 2192 N N . HIS A 1 287 ? 5.125 -15.798 7.404 1.00 92.50 287 HIS A N 1
ATOM 2193 C CA . HIS A 1 287 ? 4.686 -16.463 6.166 1.00 92.50 287 HIS A CA 1
ATOM 2194 C C . HIS A 1 287 ? 5.401 -16.008 4.886 1.00 92.50 287 HIS A C 1
ATOM 2196 O O . HIS A 1 287 ? 5.152 -16.586 3.823 1.00 92.50 287 HIS A O 1
ATOM 2202 N N . GLN A 1 288 ? 6.267 -14.994 4.942 1.00 90.88 288 GLN A N 1
ATOM 2203 C CA . GLN A 1 288 ? 7.074 -14.602 3.786 1.00 90.88 288 GLN A CA 1
ATOM 2204 C C . GLN A 1 288 ? 8.094 -15.691 3.415 1.00 90.88 288 GLN A C 1
ATOM 2206 O O . GLN A 1 288 ? 8.585 -16.431 4.268 1.00 90.88 288 GLN A O 1
ATOM 2211 N N . ALA A 1 289 ? 8.432 -15.781 2.127 1.00 87.81 289 ALA A N 1
ATOM 2212 C CA . ALA A 1 289 ? 9.302 -16.842 1.613 1.00 87.81 289 ALA A CA 1
ATOM 2213 C C . ALA A 1 289 ? 10.758 -16.730 2.105 1.00 87.81 289 ALA A C 1
ATOM 2215 O O . ALA A 1 289 ? 11.434 -17.748 2.263 1.00 87.81 289 ALA A O 1
ATOM 2216 N N . TYR A 1 290 ? 11.235 -15.509 2.362 1.00 86.19 290 TYR A N 1
ATOM 2217 C CA . TYR A 1 290 ? 12.587 -15.259 2.855 1.00 86.19 290 TYR A CA 1
ATOM 2218 C C . TYR A 1 290 ? 12.601 -15.046 4.374 1.00 86.19 290 TYR A C 1
ATOM 2220 O O . TYR A 1 290 ? 11.755 -14.333 4.911 1.00 86.19 290 TYR A O 1
ATOM 2228 N N . PRO A 1 291 ? 13.569 -15.620 5.107 1.00 84.56 291 PRO A N 1
ATOM 2229 C CA . PRO A 1 291 ? 13.701 -15.361 6.536 1.00 84.56 291 PRO A CA 1
ATOM 2230 C C . PRO A 1 291 ? 13.917 -13.865 6.811 1.00 84.56 291 PRO A C 1
ATOM 2232 O O . PRO A 1 291 ? 14.599 -13.179 6.058 1.00 84.56 291 PRO A O 1
ATOM 2235 N N . TYR A 1 292 ? 13.402 -13.367 7.939 1.00 80.81 292 TYR A N 1
ATOM 2236 C CA . TYR A 1 292 ? 13.652 -11.991 8.406 1.00 80.81 292 TYR A CA 1
ATOM 2237 C C . TYR A 1 292 ? 14.838 -11.883 9.384 1.00 80.81 292 TYR A C 1
ATOM 2239 O O . TYR A 1 292 ? 15.208 -10.790 9.808 1.00 80.81 292 TYR A O 1
ATOM 2247 N N . LYS A 1 293 ? 15.449 -13.011 9.774 1.00 80.12 293 LYS A N 1
ATOM 2248 C CA . LYS A 1 293 ? 16.609 -13.073 10.681 1.00 80.12 293 LYS A CA 1
ATOM 2249 C C . LYS A 1 293 ? 17.706 -13.960 10.102 1.00 80.12 293 LYS A C 1
ATOM 2251 O O . LYS A 1 293 ? 17.418 -15.041 9.591 1.00 80.12 293 LYS A O 1
ATOM 2256 N N . ARG A 1 294 ? 18.968 -13.541 10.264 1.00 71.69 294 ARG A N 1
ATOM 2257 C CA . ARG A 1 294 ? 20.135 -14.401 10.003 1.00 71.69 294 ARG A CA 1
ATOM 2258 C C . ARG A 1 294 ? 20.194 -15.508 11.047 1.00 71.69 294 ARG A C 1
ATOM 2260 O O . ARG A 1 294 ? 20.028 -15.248 12.235 1.00 71.69 294 ARG A O 1
ATOM 2267 N N . SER A 1 295 ? 20.476 -16.724 10.596 1.00 73.81 295 SER A N 1
ATOM 2268 C CA . SER A 1 295 ? 20.887 -17.838 11.450 1.00 73.81 295 SER A CA 1
ATOM 2269 C C . SER A 1 295 ? 22.262 -18.312 10.996 1.00 73.81 295 SER A C 1
ATOM 2271 O O . SER A 1 295 ? 22.556 -18.278 9.805 1.00 73.81 295 SER A O 1
ATOM 2273 N N . LEU A 1 296 ? 23.082 -18.813 11.923 1.00 73.19 296 LEU A N 1
ATOM 2274 C CA . LEU A 1 296 ? 24.374 -19.438 11.604 1.00 73.19 296 LEU A CA 1
ATOM 2275 C C . LEU A 1 296 ? 24.232 -20.622 10.633 1.00 73.19 296 LEU A C 1
ATOM 2277 O O . LEU A 1 296 ? 25.178 -20.967 9.936 1.00 73.19 296 LEU A O 1
ATOM 2281 N N . THR A 1 297 ? 23.050 -21.238 10.591 1.00 76.88 297 THR A N 1
ATOM 2282 C CA . THR A 1 297 ? 22.730 -22.400 9.752 1.00 76.88 297 THR A CA 1
ATOM 2283 C C . THR A 1 297 ? 21.923 -22.056 8.501 1.00 76.88 297 THR A C 1
ATOM 2285 O O . THR A 1 297 ? 21.691 -22.938 7.681 1.00 76.88 297 THR A O 1
ATOM 2288 N N . ASN A 1 298 ? 21.470 -20.807 8.347 1.00 68.69 298 ASN A N 1
ATOM 2289 C CA . ASN A 1 298 ? 20.628 -20.392 7.228 1.00 68.69 298 ASN A CA 1
ATOM 2290 C C . ASN A 1 298 ? 21.310 -19.264 6.449 1.00 68.69 298 ASN A C 1
ATOM 2292 O O . ASN A 1 298 ? 21.346 -18.120 6.903 1.00 68.69 298 ASN A O 1
ATOM 2296 N N . THR A 1 299 ? 21.844 -19.609 5.279 1.00 73.19 299 THR A N 1
ATOM 2297 C CA . THR A 1 299 ? 22.515 -18.685 4.354 1.00 73.19 299 THR A CA 1
ATOM 2298 C C . THR A 1 299 ? 21.569 -18.089 3.314 1.00 73.19 299 THR A C 1
ATOM 2300 O O . THR A 1 299 ? 22.038 -17.423 2.393 1.00 73.19 299 THR A O 1
ATOM 2303 N N . ASN A 1 300 ? 20.259 -18.348 3.411 1.00 79.19 300 ASN A N 1
ATOM 2304 C CA . ASN A 1 300 ? 19.297 -17.788 2.471 1.00 79.19 300 ASN A CA 1
ATOM 2305 C C . ASN A 1 300 ? 19.312 -16.251 2.530 1.00 79.19 300 ASN A C 1
ATOM 2307 O O . ASN A 1 300 ? 19.582 -15.679 3.596 1.00 79.19 300 ASN A O 1
ATOM 2311 N N . PRO A 1 301 ? 18.986 -15.581 1.409 1.00 84.00 301 PRO A N 1
ATOM 2312 C CA . PRO A 1 301 ? 18.726 -14.148 1.405 1.00 84.00 301 PRO A CA 1
ATOM 2313 C C . PRO A 1 301 ? 17.686 -13.777 2.463 1.00 84.00 301 PRO A C 1
ATOM 2315 O O . PRO A 1 301 ? 16.817 -14.581 2.805 1.00 84.00 301 PRO A O 1
ATOM 2318 N N . ILE A 1 302 ? 17.798 -12.567 3.003 1.00 86.00 302 ILE A N 1
ATOM 2319 C CA . ILE A 1 302 ? 16.929 -12.086 4.077 1.00 86.00 302 ILE A CA 1
ATOM 2320 C C . ILE A 1 302 ? 16.206 -10.856 3.611 1.00 86.00 302 ILE A C 1
ATOM 2322 O O . ILE A 1 302 ? 16.825 -9.947 3.069 1.00 86.00 302 ILE A O 1
ATOM 2326 N N . GLN A 1 303 ? 14.922 -10.828 3.923 1.00 89.06 303 GLN A N 1
ATOM 2327 C CA . GLN A 1 303 ? 14.070 -9.682 3.710 1.00 89.06 303 GLN A CA 1
ATOM 2328 C C . GLN A 1 303 ? 13.449 -9.307 5.045 1.00 89.06 303 GLN A C 1
ATOM 2330 O O . GLN A 1 303 ? 12.789 -10.126 5.694 1.00 89.06 303 GLN A O 1
ATOM 2335 N N . HIS A 1 304 ? 13.734 -8.091 5.500 1.00 86.25 304 HIS A N 1
ATOM 2336 C CA . HIS A 1 304 ? 13.376 -7.659 6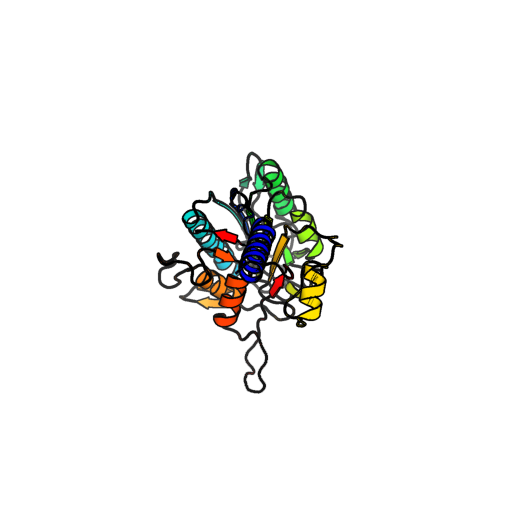.841 1.00 86.25 304 HIS A CA 1
ATOM 2337 C C . HIS A 1 304 ? 12.259 -6.610 6.815 1.00 86.25 304 HIS A C 1
ATOM 2339 O O . HIS A 1 304 ? 12.559 -5.415 6.865 1.00 86.25 304 HIS A O 1
ATOM 2345 N N . PRO A 1 305 ? 10.980 -7.023 6.812 1.00 88.06 305 PRO A N 1
ATOM 2346 C CA . PRO A 1 305 ? 9.877 -6.081 6.820 1.00 88.06 305 PRO A CA 1
ATOM 2347 C C . PRO A 1 305 ? 9.775 -5.358 8.162 1.00 88.06 305 PRO A C 1
ATOM 2349 O O . PRO A 1 305 ? 10.041 -5.917 9.238 1.00 88.06 305 PRO A O 1
ATOM 2352 N N . MET A 1 306 ? 9.343 -4.108 8.099 1.00 84.00 306 MET A N 1
ATOM 2353 C CA . MET A 1 306 ? 9.252 -3.211 9.242 1.00 84.00 306 MET A CA 1
ATOM 2354 C C . MET A 1 306 ? 7.979 -2.376 9.168 1.00 84.00 306 MET A C 1
ATOM 2356 O O . MET A 1 306 ? 7.455 -2.126 8.090 1.00 84.00 306 MET A O 1
ATOM 2360 N N . VAL A 1 307 ? 7.502 -1.923 10.324 1.00 80.75 307 VAL A N 1
ATOM 2361 C CA . VAL A 1 307 ? 6.442 -0.922 10.418 1.00 80.75 307 VAL A CA 1
ATOM 2362 C C . VAL A 1 307 ? 6.882 0.220 11.327 1.00 80.75 307 VAL A C 1
ATOM 2364 O O . VAL A 1 307 ? 7.625 0.001 12.290 1.00 80.75 307 VAL A O 1
ATOM 2367 N N . THR A 1 308 ? 6.439 1.425 11.002 1.00 73.38 308 THR A N 1
ATOM 2368 C CA . THR A 1 308 ? 6.509 2.624 11.828 1.00 73.38 308 THR A CA 1
ATOM 2369 C C . THR A 1 308 ? 5.167 2.862 12.511 1.00 73.38 308 THR A C 1
ATOM 2371 O O . THR A 1 308 ? 4.117 2.522 11.973 1.00 73.38 308 THR A O 1
ATOM 2374 N N . GLY A 1 309 ? 5.196 3.402 13.728 1.00 56.09 309 GLY A N 1
ATOM 2375 C CA . GLY A 1 309 ? 3.999 3.535 14.576 1.00 56.09 309 GLY A CA 1
ATOM 2376 C C . GLY A 1 309 ? 4.282 3.474 16.078 1.00 56.09 309 GLY A C 1
ATOM 2377 O O . GLY A 1 309 ? 3.411 3.742 16.903 1.00 56.09 309 GLY A O 1
ATOM 2378 N N . GLY A 1 310 ? 5.524 3.164 16.468 1.00 52.19 310 GLY A N 1
ATOM 2379 C CA . GLY A 1 310 ? 5.915 3.302 17.867 1.00 52.19 310 GLY A CA 1
ATOM 2380 C C . GLY A 1 310 ? 5.277 2.258 18.763 1.00 52.19 310 GLY A C 1
ATOM 2381 O O . GLY A 1 310 ? 5.287 1.064 18.478 1.00 52.19 310 GLY A O 1
ATOM 2382 N N . ALA A 1 311 ? 4.745 2.740 19.882 1.00 48.81 311 ALA A N 1
ATOM 2383 C CA . ALA A 1 311 ? 4.081 1.934 20.891 1.00 48.81 311 ALA A CA 1
ATOM 2384 C C . ALA A 1 311 ? 2.570 1.772 20.678 1.00 48.81 311 ALA A C 1
ATOM 2386 O O . ALA A 1 311 ? 1.895 1.196 21.532 1.00 48.81 311 ALA A O 1
ATOM 2387 N N . ARG A 1 312 ? 2.026 2.283 19.567 1.00 58.56 312 ARG A N 1
ATOM 2388 C CA . ARG A 1 312 ? 0.597 2.223 19.255 1.00 58.56 312 ARG A CA 1
ATOM 2389 C C . ARG A 1 312 ? 0.391 1.581 17.887 1.00 58.56 312 ARG A C 1
ATOM 2391 O O . ARG A 1 312 ? 0.911 2.054 16.887 1.00 58.56 312 ARG A O 1
ATOM 2398 N N . ASP A 1 313 ? -0.374 0.498 17.873 1.00 74.19 313 ASP A N 1
ATOM 2399 C CA . ASP A 1 313 ? -0.760 -0.210 16.654 1.00 74.19 313 ASP A CA 1
ATOM 2400 C C . ASP A 1 313 ? -1.887 0.547 15.932 1.00 74.19 313 ASP A C 1
ATOM 2402 O O . ASP A 1 313 ? -2.818 1.054 16.570 1.00 74.19 313 ASP A O 1
ATOM 2406 N N . MET A 1 314 ? -1.830 0.619 14.602 1.00 84.56 314 MET A N 1
ATOM 2407 C CA . MET A 1 314 ? -2.902 1.192 13.797 1.00 84.56 314 MET A CA 1
ATOM 2408 C C . MET A 1 314 ? -3.950 0.130 13.478 1.00 84.56 314 MET A C 1
ATOM 2410 O O . MET A 1 314 ? -3.689 -0.831 12.754 1.00 84.56 314 MET A O 1
ATOM 2414 N N . VAL A 1 315 ? -5.184 0.360 13.929 1.00 88.06 315 VAL A N 1
ATOM 2415 C CA . VAL A 1 315 ? -6.351 -0.383 13.434 1.00 88.06 315 VAL A CA 1
ATOM 2416 C C . VAL A 1 315 ? -6.675 0.089 12.018 1.00 88.06 315 VAL A C 1
ATOM 2418 O O . VAL A 1 315 ? -7.036 1.250 11.811 1.00 88.06 315 VAL A O 1
ATOM 2421 N N . ILE A 1 316 ? -6.536 -0.807 11.047 1.00 92.75 316 ILE A N 1
ATOM 2422 C CA . ILE A 1 316 ? -6.834 -0.564 9.634 1.00 92.75 316 ILE A CA 1
ATOM 2423 C C . ILE A 1 316 ? -8.343 -0.700 9.419 1.00 92.75 316 ILE A C 1
ATOM 2425 O O . ILE A 1 316 ? -8.976 0.245 8.955 1.00 92.75 316 ILE A O 1
ATOM 2429 N N . PHE A 1 317 ? -8.918 -1.839 9.826 1.00 93.75 317 PHE A N 1
ATOM 2430 C CA . PHE A 1 317 ? -10.351 -2.133 9.728 1.00 93.75 317 PHE A CA 1
ATOM 2431 C C . PHE A 1 317 ? -10.868 -2.826 10.991 1.00 93.75 317 PHE A C 1
ATOM 2433 O O . PHE A 1 317 ? -10.144 -3.619 11.597 1.00 93.75 317 PHE A O 1
ATOM 2440 N N . THR A 1 318 ? -12.132 -2.569 11.320 1.00 91.69 318 THR A N 1
ATOM 2441 C CA . THR A 1 318 ? -12.925 -3.301 12.320 1.00 91.69 318 THR A CA 1
ATOM 2442 C C . THR A 1 318 ? -14.090 -3.976 11.588 1.00 91.69 318 THR A C 1
ATOM 2444 O O . THR A 1 318 ? -14.633 -3.367 10.664 1.00 91.69 318 THR A O 1
ATOM 2447 N N . PHE A 1 319 ? -14.434 -5.215 11.947 1.00 90.25 319 PHE A N 1
ATOM 2448 C CA . PHE A 1 319 ? -15.457 -6.041 11.282 1.00 90.25 319 PHE A CA 1
ATOM 2449 C C . PHE A 1 319 ? -16.682 -6.290 12.162 1.00 90.25 319 PHE A C 1
ATOM 2451 O O . PHE A 1 319 ? -16.533 -6.273 13.404 1.00 90.25 319 PHE A O 1
#

Mean predicted aligned error: 9.59 Å